Protein AF-0000000072489601 (afdb_homodimer)

Structure (mmCIF, N/CA/C/O backbone):
data_AF-0000000072489601-model_v1
#
loop_
_entity.id
_entity.type
_entity.pdbx_description
1 polymer N-acetyltransferase
#
loop_
_atom_site.group_PDB
_atom_site.id
_atom_site.type_symbol
_atom_site.label_atom_id
_atom_site.label_alt_id
_atom_site.label_comp_id
_atom_site.label_asym_id
_atom_site.label_entity_id
_atom_site.label_seq_id
_atom_site.pdbx_PDB_ins_code
_atom_site.Cartn_x
_atom_site.Cartn_y
_atom_site.Cartn_z
_atom_site.occupancy
_atom_site.B_iso_or_equiv
_atom_site.auth_seq_id
_atom_site.auth_comp_id
_atom_site.auth_asym_id
_atom_site.auth_atom_id
_atom_site.pdbx_PDB_model_num
ATOM 1 N N . MET A 1 1 ? 37.625 -10.062 0.797 1 23.31 1 MET A N 1
ATOM 2 C CA . MET A 1 1 ? 37.156 -11.172 -0.042 1 23.31 1 MET A CA 1
ATOM 3 C C . MET A 1 1 ? 35.812 -11.68 0.411 1 23.31 1 MET A C 1
ATOM 5 O O . MET A 1 1 ? 35.688 -12.32 1.459 1 23.31 1 MET A O 1
ATOM 9 N N . ALA A 1 2 ? 34.812 -10.922 0.119 1 33.03 2 ALA A N 1
ATOM 10 C CA . ALA A 1 2 ? 33.469 -11.195 0.635 1 33.03 2 ALA A CA 1
ATOM 11 C C . ALA A 1 2 ? 33 -12.578 0.194 1 33.03 2 ALA A C 1
ATOM 13 O O . ALA A 1 2 ? 33.125 -12.938 -0.976 1 33.03 2 ALA A O 1
ATOM 14 N N . ASP A 1 3 ? 32.906 -13.523 0.985 1 30.95 3 ASP A N 1
ATOM 15 C CA . ASP A 1 3 ? 32.656 -14.945 0.772 1 30.95 3 ASP A CA 1
ATOM 16 C C . ASP A 1 3 ? 31.328 -15.164 0.045 1 30.95 3 ASP A C 1
ATOM 18 O O . ASP A 1 3 ? 30.266 -14.766 0.538 1 30.95 3 ASP A O 1
ATOM 22 N N . LYS A 1 4 ? 31.344 -15.234 -1.373 1 35.91 4 LYS A N 1
ATOM 23 C CA . LYS A 1 4 ? 30.312 -15.703 -2.299 1 35.91 4 LYS A CA 1
ATOM 24 C C . LYS A 1 4 ? 29.734 -17.031 -1.842 1 35.91 4 LYS A C 1
ATOM 26 O O . LYS A 1 4 ? 30.469 -18.016 -1.649 1 35.91 4 LYS A O 1
ATOM 31 N N . ASN A 1 5 ? 28.625 -17.016 -1.061 1 33.84 5 ASN A N 1
ATOM 32 C CA . ASN A 1 5 ? 28.062 -18.312 -0.735 1 33.84 5 ASN A CA 1
ATOM 33 C C . ASN A 1 5 ? 27.891 -19.188 -1.979 1 33.84 5 ASN A C 1
ATOM 35 O O . ASN A 1 5 ? 27.141 -18.828 -2.895 1 33.84 5 ASN A O 1
ATOM 39 N N . PRO A 1 6 ? 28.688 -20.078 -2.4 1 35.38 6 PRO A N 1
ATOM 40 C CA . PRO A 1 6 ? 28.766 -20.938 -3.58 1 35.38 6 PRO A CA 1
ATOM 41 C C . PRO A 1 6 ? 27.422 -21.594 -3.916 1 35.38 6 PRO A C 1
ATOM 43 O O . PRO A 1 6 ? 27.25 -22.109 -5.023 1 35.38 6 PRO A O 1
ATOM 46 N N . ASP A 1 7 ? 26.625 -21.922 -2.977 1 31.66 7 ASP A N 1
ATOM 47 C CA . ASP A 1 7 ? 25.391 -22.672 -3.207 1 31.66 7 ASP A CA 1
ATOM 48 C C . ASP A 1 7 ? 24.297 -21.766 -3.756 1 31.66 7 ASP A C 1
ATOM 50 O O . ASP A 1 7 ? 23.125 -22.141 -3.77 1 31.66 7 ASP A O 1
ATOM 54 N N . ALA A 1 8 ? 24.578 -20.562 -4.09 1 38.06 8 ALA A N 1
ATOM 55 C CA . ALA A 1 8 ? 23.609 -19.703 -4.75 1 38.06 8 ALA A CA 1
ATOM 56 C C . ALA A 1 8 ? 23.281 -20.203 -6.156 1 38.06 8 ALA A C 1
ATOM 58 O O . ALA A 1 8 ? 24.188 -20.391 -6.973 1 38.06 8 ALA A O 1
ATOM 59 N N . PRO A 1 9 ? 22.078 -20.859 -6.367 1 32.16 9 PRO A N 1
ATOM 60 C CA . PRO A 1 9 ? 21.875 -21.375 -7.723 1 32.16 9 PRO A CA 1
ATOM 61 C C . PRO A 1 9 ? 22.172 -20.328 -8.797 1 32.16 9 PRO A C 1
ATOM 63 O O . PRO A 1 9 ? 22.047 -19.125 -8.555 1 32.16 9 PRO A O 1
ATOM 66 N N . ALA A 1 10 ? 22.781 -20.719 -9.758 1 31.69 10 ALA A N 1
ATOM 67 C CA . ALA A 1 10 ? 23.109 -19.953 -10.969 1 31.69 10 ALA A CA 1
ATOM 68 C C . ALA A 1 10 ? 21.844 -19.359 -11.586 1 31.69 10 ALA A C 1
ATOM 70 O O . ALA A 1 10 ? 20.875 -20.078 -11.859 1 31.69 10 ALA A O 1
ATOM 71 N N . ILE A 1 11 ? 21.438 -18.156 -11.273 1 37.28 11 ILE A N 1
ATOM 72 C CA . ILE A 1 11 ? 20.359 -17.391 -11.883 1 37.28 11 ILE A CA 1
ATOM 73 C C . ILE A 1 11 ? 20.578 -17.297 -13.391 1 37.28 11 ILE A C 1
ATOM 75 O O . ILE A 1 11 ? 21.516 -16.641 -13.852 1 37.28 11 ILE A O 1
ATOM 79 N N . ILE A 1 12 ? 20.547 -18.328 -14.18 1 33.91 12 ILE A N 1
ATOM 80 C CA . ILE A 1 12 ? 20.594 -18.141 -15.625 1 33.91 12 ILE A CA 1
ATOM 81 C C . ILE A 1 12 ? 19.547 -17.109 -16.047 1 33.91 12 ILE A C 1
ATOM 83 O O . ILE A 1 12 ? 18.422 -17.125 -15.547 1 33.91 12 ILE A O 1
ATOM 87 N N . GLU A 1 13 ? 19.844 -16.016 -16.703 1 35.06 13 GLU A N 1
ATOM 88 C CA . GLU A 1 13 ? 19.219 -14.805 -17.219 1 35.06 13 GLU A CA 1
ATOM 89 C C . GLU A 1 13 ? 18 -15.133 -18.078 1 35.06 13 GLU A C 1
ATOM 91 O O . GLU A 1 13 ? 17.547 -14.305 -18.875 1 35.06 13 GLU A O 1
ATOM 96 N N . GLU A 1 14 ? 17.547 -16.281 -18.375 1 40.75 14 GLU A N 1
ATOM 97 C CA . GLU A 1 14 ? 16.375 -16.391 -19.234 1 40.75 14 GLU A CA 1
ATOM 98 C C . GLU A 1 14 ? 15.18 -15.648 -18.625 1 40.75 14 GLU A C 1
ATOM 100 O O . GLU A 1 14 ? 14.719 -16 -17.531 1 40.75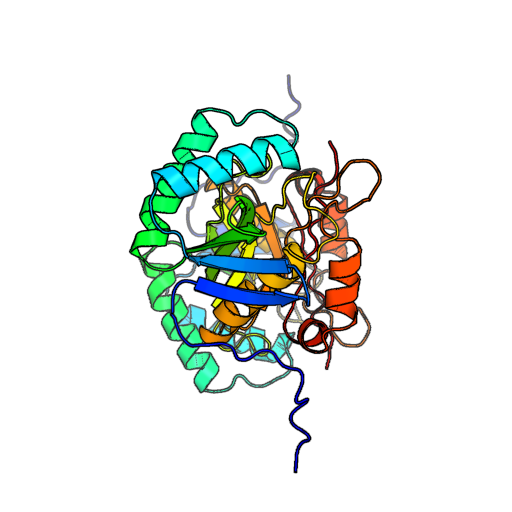 14 GLU A O 1
ATOM 105 N N . ASP A 1 15 ? 14.883 -14.438 -18.922 1 47.38 15 ASP A N 1
ATOM 106 C CA . ASP A 1 15 ? 14.234 -13.258 -18.359 1 47.38 15 ASP A CA 1
ATOM 107 C C . ASP A 1 15 ? 12.914 -13.625 -17.688 1 47.38 15 ASP A C 1
ATOM 109 O O . ASP A 1 15 ? 12.523 -13 -16.703 1 47.38 15 ASP A O 1
ATOM 113 N N . ARG A 1 16 ? 12.164 -14.688 -18.281 1 59.81 16 ARG A N 1
ATOM 114 C CA . ARG A 1 16 ? 10.797 -15.055 -17.953 1 59.81 16 ARG A CA 1
ATOM 115 C C . ARG A 1 16 ? 10.758 -16.297 -17.062 1 59.81 16 ARG A C 1
ATOM 117 O O . ARG A 1 16 ? 9.742 -16.594 -16.438 1 59.81 16 ARG A O 1
ATOM 124 N N . ILE A 1 17 ? 11.742 -17.109 -17.156 1 53.22 17 ILE A N 1
ATOM 125 C CA . ILE A 1 17 ? 11.672 -18.359 -16.422 1 53.22 17 ILE A CA 1
ATOM 126 C C . ILE A 1 17 ? 12.875 -18.484 -15.484 1 53.22 17 ILE A C 1
ATOM 128 O O . ILE A 1 17 ? 14.023 -18.344 -15.914 1 53.22 17 ILE A O 1
ATOM 132 N N . VAL A 1 18 ? 12.672 -18.516 -14.219 1 64.75 18 VAL A N 1
ATOM 133 C CA . VAL A 1 18 ? 13.695 -18.797 -13.219 1 64.75 18 VAL A CA 1
ATOM 134 C C . VAL A 1 18 ? 13.555 -20.25 -12.727 1 64.75 18 VAL A C 1
ATOM 136 O O . VAL A 1 18 ? 12.453 -20.703 -12.453 1 64.75 18 VAL A O 1
ATOM 139 N N . ARG A 1 19 ? 14.68 -21.078 -12.797 1 63.5 19 ARG A N 1
ATOM 140 C CA . ARG A 1 19 ? 14.672 -22.484 -12.414 1 63.5 19 ARG A CA 1
ATOM 141 C C . ARG A 1 19 ? 15.414 -22.703 -11.102 1 63.5 19 ARG A C 1
ATOM 143 O O . ARG A 1 19 ? 16.438 -22.062 -10.852 1 63.5 19 ARG A O 1
ATOM 150 N N . TYR A 1 20 ? 14.727 -23.375 -10.172 1 60.44 20 TYR A N 1
ATOM 151 C CA . TYR A 1 20 ? 15.336 -23.797 -8.906 1 60.44 20 TYR A CA 1
ATOM 152 C C . TYR A 1 20 ? 15.445 -25.312 -8.82 1 60.44 20 TYR A C 1
ATOM 154 O O . TYR A 1 20 ? 14.477 -26.016 -9.094 1 60.44 20 TYR A O 1
ATOM 162 N N . SER A 1 21 ? 16.734 -25.781 -8.93 1 59.47 21 SER A N 1
ATOM 163 C CA . SER A 1 21 ? 16.938 -27.234 -8.945 1 59.47 21 SER A CA 1
ATOM 164 C C . SER A 1 21 ? 17.172 -27.766 -7.539 1 59.47 21 SER A C 1
ATOM 166 O O . SER A 1 21 ? 17.828 -27.141 -6.719 1 59.47 21 SER A O 1
ATOM 168 N N . GLN A 1 22 ? 16.234 -28.547 -7.062 1 55.62 22 GLN A N 1
ATOM 169 C CA . GLN A 1 22 ? 16.531 -29.484 -5.98 1 55.62 22 GLN A CA 1
ATOM 170 C C . GLN A 1 22 ? 16.953 -30.844 -6.527 1 55.62 22 GLN A C 1
ATOM 172 O O . GLN A 1 22 ? 16.656 -31.172 -7.684 1 55.62 22 GLN A O 1
ATOM 177 N N . PRO A 1 23 ? 17.859 -31.531 -5.793 1 59.03 23 PRO A N 1
ATOM 178 C CA . PRO A 1 23 ? 18.406 -32.781 -6.363 1 59.03 23 PRO A CA 1
ATOM 179 C C . PRO A 1 23 ? 17.438 -33.438 -7.332 1 59.03 23 PRO A C 1
ATOM 181 O O . PRO A 1 23 ? 17.859 -33.875 -8.414 1 59.03 23 PRO A O 1
ATOM 184 N N . ASP A 1 24 ? 16.234 -33.75 -6.984 1 58.16 24 ASP A N 1
ATOM 185 C CA . ASP A 1 24 ? 15.328 -34.531 -7.812 1 58.16 24 ASP A CA 1
ATOM 186 C C . ASP A 1 24 ? 14.125 -33.719 -8.258 1 58.16 24 ASP A C 1
ATOM 188 O O . ASP A 1 24 ? 13.133 -34.281 -8.75 1 58.16 24 ASP A O 1
ATOM 192 N N . LYS A 1 25 ? 14.109 -32.5 -8.07 1 67.38 25 LYS A N 1
ATOM 193 C CA . LYS A 1 25 ? 12.883 -31.766 -8.383 1 67.38 25 LYS A CA 1
ATOM 194 C C . LYS A 1 25 ? 13.188 -30.344 -8.852 1 67.38 25 LYS A C 1
ATOM 196 O O . LYS A 1 25 ? 14.125 -29.703 -8.359 1 67.38 25 LYS A O 1
ATOM 201 N N . MET A 1 26 ? 12.484 -30.094 -10.133 1 85.75 26 MET A N 1
ATOM 202 C CA . MET A 1 26 ? 12.789 -28.797 -10.758 1 85.75 26 MET A CA 1
ATOM 203 C C . MET A 1 26 ? 11.625 -27.828 -10.578 1 85.75 26 MET A C 1
ATOM 205 O O . MET A 1 26 ? 10.484 -28.156 -10.898 1 85.75 26 MET A O 1
ATOM 209 N N . ILE A 1 27 ? 11.828 -26.859 -9.852 1 89.69 27 ILE A N 1
ATOM 210 C CA . ILE A 1 27 ? 10.875 -25.75 -9.773 1 89.69 27 ILE A CA 1
ATOM 211 C C . ILE A 1 27 ? 11.242 -24.688 -10.805 1 89.69 27 ILE A C 1
ATOM 213 O O . ILE A 1 27 ? 12.391 -24.234 -10.867 1 89.69 27 ILE A O 1
ATOM 217 N N . GLU A 1 28 ? 10.273 -24.375 -11.727 1 93.75 28 GLU A N 1
ATOM 218 C CA . GLU A 1 28 ? 10.438 -23.297 -12.703 1 93.75 28 GLU A CA 1
ATOM 219 C C . GLU A 1 28 ? 9.43 -22.188 -12.477 1 93.75 28 GLU A C 1
ATOM 221 O O . GLU A 1 28 ? 8.258 -22.438 -12.211 1 93.75 28 GLU A O 1
ATOM 226 N N . LEU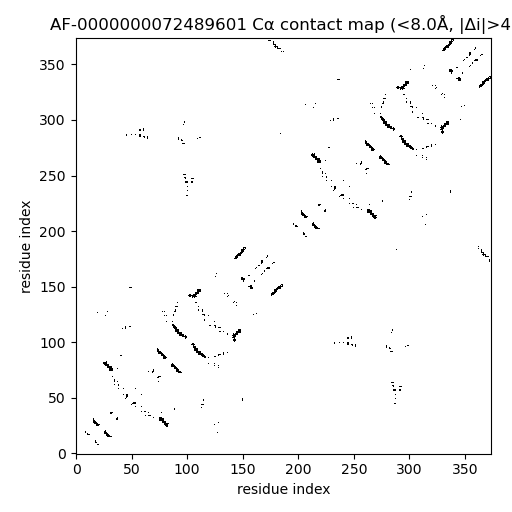 A 1 29 ? 9.906 -20.922 -12.469 1 95.31 29 LEU A N 1
ATOM 227 C CA . LEU A 1 29 ? 9.031 -19.766 -12.391 1 95.31 29 LEU A CA 1
ATOM 228 C C . LEU A 1 29 ? 8.938 -19.062 -13.742 1 95.31 29 LEU A C 1
ATOM 230 O O . LEU A 1 29 ? 9.961 -18.703 -14.328 1 95.31 29 LEU A O 1
ATOM 234 N N . LYS A 1 30 ? 7.738 -18.875 -14.234 1 96.25 30 LYS A N 1
ATOM 235 C CA . LYS A 1 30 ? 7.5 -18.203 -15.508 1 96.25 30 LYS A CA 1
ATOM 236 C C . LYS A 1 30 ? 6.707 -16.922 -15.328 1 96.25 30 LYS A C 1
ATOM 238 O O . LYS A 1 30 ? 5.648 -16.922 -14.695 1 96.25 30 LYS A O 1
ATOM 243 N N . ARG A 1 31 ? 7.242 -15.836 -15.898 1 96.25 31 ARG A N 1
ATOM 244 C CA . ARG A 1 31 ? 6.488 -14.586 -15.898 1 96.25 31 ARG A CA 1
ATOM 245 C C . ARG A 1 31 ? 5.277 -14.672 -16.812 1 96.25 31 ARG A C 1
ATOM 247 O O . ARG A 1 31 ? 5.371 -15.18 -17.938 1 96.25 31 ARG A O 1
ATOM 254 N N . ILE A 1 32 ? 4.137 -14.227 -16.375 1 96.5 32 ILE A N 1
ATOM 255 C CA . ILE A 1 32 ? 2.92 -14.289 -17.172 1 96.5 32 ILE A CA 1
ATOM 256 C C . ILE A 1 32 ? 2.344 -12.883 -17.344 1 96.5 32 ILE A C 1
ATOM 258 O O . ILE A 1 32 ? 2.33 -12.086 -16.406 1 96.5 32 ILE A O 1
ATOM 262 N N . THR A 1 33 ? 1.877 -12.602 -18.578 1 96.75 33 THR A N 1
ATOM 263 C CA . THR A 1 33 ? 1.254 -11.312 -18.875 1 96.75 33 THR A CA 1
ATOM 264 C C . THR A 1 33 ? -0.082 -11.508 -19.578 1 96.75 33 THR A C 1
ATOM 266 O O . THR A 1 33 ? -0.867 -10.562 -19.703 1 96.75 33 THR A O 1
ATOM 269 N N . ALA A 1 34 ? -0.297 -12.719 -20.062 1 97.5 34 ALA A N 1
ATOM 270 C CA . ALA A 1 34 ? -1.528 -12.977 -20.812 1 97.5 34 ALA A CA 1
ATOM 271 C C . ALA A 1 34 ? -2.748 -12.875 -19.906 1 97.5 34 ALA A C 1
ATOM 273 O O . ALA A 1 34 ? -2.842 -13.586 -18.891 1 97.5 34 ALA A O 1
ATOM 274 N N . LEU A 1 35 ? -3.701 -12.055 -20.344 1 98.12 35 LEU A N 1
ATOM 275 C CA . LEU A 1 35 ? -4.859 -11.734 -19.516 1 98.12 35 LEU A CA 1
ATOM 276 C C . LEU A 1 35 ? -5.637 -13 -19.172 1 98.12 35 LEU A C 1
ATOM 278 O O . LEU A 1 35 ? -6 -13.203 -18 1 98.12 35 LEU A O 1
ATOM 282 N N . PRO A 1 36 ? -5.871 -13.953 -20.062 1 98.12 36 PRO A N 1
ATOM 283 C CA . PRO A 1 36 ? -6.621 -15.156 -19.688 1 98.12 36 PRO A CA 1
ATOM 284 C C . PRO A 1 36 ? -5.914 -15.984 -18.625 1 98.12 36 PRO A C 1
ATOM 286 O O . PRO A 1 36 ? -6.562 -16.516 -17.719 1 98.12 36 PRO A O 1
ATOM 289 N N . THR A 1 37 ? -4.602 -16.125 -18.734 1 97.88 37 THR A N 1
ATOM 290 C CA . THR A 1 37 ? -3.836 -16.875 -17.75 1 97.88 37 THR A CA 1
ATOM 291 C C . THR A 1 37 ? -3.879 -16.188 -16.375 1 97.88 37 THR A C 1
ATOM 293 O O . THR A 1 37 ? -4.082 -16.844 -15.359 1 97.88 37 THR A O 1
ATOM 296 N N . LEU A 1 38 ? -3.684 -14.891 -16.391 1 98.5 38 LEU A N 1
ATOM 297 C CA . LEU A 1 38 ? -3.752 -14.117 -15.156 1 98.5 38 LEU A CA 1
ATOM 298 C C . LEU A 1 38 ? -5.105 -14.297 -14.477 1 98.5 38 LEU A C 1
ATOM 300 O O . LEU 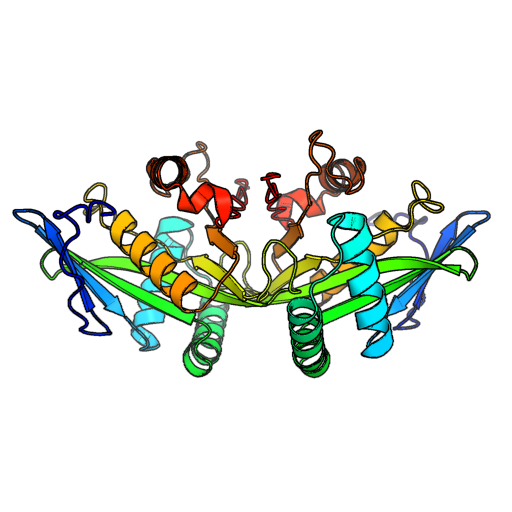A 1 38 ? -5.176 -14.562 -13.273 1 98.5 38 LEU A O 1
ATOM 304 N N . MET A 1 39 ? -6.152 -14.227 -15.25 1 98.5 39 MET A N 1
ATOM 305 C CA . MET A 1 39 ? -7.504 -14.328 -14.711 1 98.5 39 MET A CA 1
ATOM 306 C C . MET A 1 39 ? -7.77 -15.727 -14.164 1 98.5 39 MET A C 1
ATOM 308 O O . MET A 1 39 ? -8.445 -15.883 -13.148 1 98.5 39 MET A O 1
ATOM 312 N N . HIS A 1 40 ? -7.258 -16.672 -14.852 1 97.94 40 HIS A N 1
ATOM 313 C CA . HIS A 1 40 ? -7.426 -18.062 -14.414 1 97.94 40 HIS A CA 1
ATOM 314 C C . HIS A 1 40 ? -6.828 -18.266 -13.023 1 97.94 40 HIS A C 1
ATOM 316 O O . HIS A 1 40 ? -7.504 -18.781 -12.125 1 97.94 40 HIS A O 1
ATOM 322 N N . TRP A 1 41 ? -5.652 -17.875 -12.812 1 97.5 41 TRP A N 1
ATOM 323 C CA . TRP A 1 41 ? -4.98 -18.062 -11.531 1 97.5 41 TRP A CA 1
ATOM 324 C C . TRP A 1 41 ? -5.617 -17.188 -10.453 1 97.5 41 TRP A C 1
ATOM 326 O O . TRP A 1 41 ? -5.746 -17.609 -9.305 1 97.5 41 TRP A O 1
ATOM 336 N N . ARG A 1 42 ? -5.988 -15.953 -10.82 1 97.38 42 ARG A N 1
ATOM 337 C CA . ARG A 1 42 ? -6.633 -15.086 -9.844 1 97.38 42 ARG A CA 1
ATOM 338 C C . ARG A 1 42 ? -7.91 -15.719 -9.305 1 97.38 42 ARG A C 1
ATOM 340 O O . ARG A 1 42 ? -8.148 -15.711 -8.094 1 97.38 42 ARG A O 1
ATOM 347 N N . ALA A 1 43 ? -8.695 -16.281 -10.172 1 97.5 43 ALA A N 1
ATOM 348 C CA . ALA A 1 43 ? -9.922 -16.953 -9.75 1 97.5 43 ALA A CA 1
ATOM 349 C C . ALA A 1 43 ? -9.617 -18.125 -8.836 1 97.5 43 ALA A C 1
ATOM 351 O O . ALA A 1 43 ? -10.289 -18.328 -7.824 1 97.5 43 ALA A O 1
ATOM 352 N N . GLU A 1 44 ? -8.656 -18.906 -9.203 1 95.62 44 GLU A N 1
ATOM 353 C CA . GLU A 1 44 ? -8.273 -20.047 -8.398 1 95.62 44 GLU A CA 1
ATOM 354 C C . GLU A 1 44 ? -7.805 -19.625 -7.012 1 95.62 44 GLU A C 1
ATOM 356 O O . GLU A 1 44 ? -8.164 -20.25 -6.008 1 95.62 44 GLU A O 1
ATOM 361 N N . VAL A 1 45 ? -7.012 -18.578 -6.965 1 92.19 45 VAL A N 1
ATOM 362 C CA . VAL A 1 45 ? -6.5 -18.078 -5.691 1 92.19 45 VAL A CA 1
ATOM 363 C C . VAL A 1 45 ? -7.66 -17.625 -4.809 1 92.19 45 VAL A C 1
ATOM 365 O O . VAL A 1 45 ? -7.738 -18 -3.637 1 92.19 45 VAL A O 1
ATOM 368 N N . ILE A 1 46 ? -8.547 -16.797 -5.367 1 89.44 46 ILE A N 1
ATOM 369 C CA . ILE A 1 46 ? -9.672 -16.297 -4.594 1 89.44 46 ILE A CA 1
ATOM 370 C C . ILE A 1 46 ? -10.492 -17.453 -4.051 1 89.44 46 ILE A C 1
ATOM 372 O O . ILE A 1 46 ? -10.836 -17.484 -2.867 1 89.44 46 ILE A O 1
ATOM 376 N N . ARG A 1 47 ? -10.742 -18.453 -4.84 1 92.69 47 ARG A N 1
ATOM 377 C CA . ARG A 1 47 ? -11.539 -19.609 -4.438 1 92.69 47 ARG A CA 1
ATOM 378 C C . ARG A 1 47 ? -10.867 -20.375 -3.303 1 92.69 47 ARG A C 1
ATOM 380 O O . ARG A 1 47 ? -11.523 -20.75 -2.328 1 92.69 47 ARG A O 1
ATOM 387 N N . ASN A 1 48 ? -9.586 -20.562 -3.389 1 84.81 48 ASN A N 1
ATOM 388 C CA . ASN A 1 48 ? -8.906 -21.484 -2.494 1 84.81 48 ASN A CA 1
ATOM 389 C C . ASN A 1 48 ? -8.359 -20.781 -1.258 1 84.81 48 ASN A C 1
ATOM 391 O O . ASN A 1 48 ? -8.266 -21.375 -0.184 1 84.81 48 ASN A O 1
ATOM 395 N N . VAL A 1 49 ? -8.047 -19.516 -1.371 1 79.75 49 VAL A N 1
ATOM 396 C CA . VAL A 1 49 ? -7.449 -18.797 -0.258 1 79.75 49 VAL A CA 1
ATOM 397 C C . VAL A 1 49 ? -8.547 -18.109 0.554 1 79.75 49 VAL A C 1
ATOM 399 O O . VAL A 1 49 ? -8.5 -18.094 1.786 1 79.75 49 VAL A O 1
ATOM 402 N N . SER A 1 50 ? -9.477 -17.547 -0.133 1 72.88 50 SER A N 1
ATOM 403 C CA . SER A 1 50 ? -10.555 -16.844 0.573 1 72.88 50 SER A CA 1
ATOM 404 C C . SER A 1 50 ? -11.703 -17.797 0.889 1 72.88 50 SER A C 1
ATOM 406 O O . SER A 1 50 ? -12.539 -17.5 1.746 1 72.88 50 SER A O 1
ATOM 408 N N . GLY A 1 51 ? -11.758 -18.891 0.199 1 78.81 51 GLY A N 1
ATOM 409 C CA . GLY A 1 51 ? -12.789 -19.891 0.453 1 78.81 51 GLY A CA 1
ATOM 410 C C . GLY A 1 51 ? -14.141 -19.5 -0.118 1 78.81 51 GLY A C 1
ATOM 411 O O . GLY A 1 51 ? -15.172 -20.047 0.294 1 78.81 51 GLY A O 1
ATOM 412 N N . VAL A 1 52 ? -14.227 -18.5 -0.923 1 84.06 52 VAL A N 1
ATOM 413 C CA . VAL A 1 52 ? -15.477 -18.047 -1.525 1 84.06 52 VAL A CA 1
ATOM 414 C C . VAL A 1 52 ? -15.328 -18 -3.045 1 84.06 52 VAL A C 1
ATOM 416 O O . VAL A 1 52 ? -14.234 -17.781 -3.562 1 84.06 52 VAL A O 1
ATOM 419 N N . GLU A 1 53 ? -16.438 -18.281 -3.676 1 93.44 53 GLU A N 1
ATOM 420 C CA . GLU A 1 53 ? -16.453 -18.109 -5.125 1 93.44 53 GLU A CA 1
ATOM 421 C C . GLU A 1 53 ? -16.375 -16.625 -5.5 1 93.44 53 GLU A C 1
ATOM 423 O O . GLU A 1 53 ? -17.094 -15.797 -4.934 1 93.44 53 GLU A O 1
ATOM 428 N N . PRO A 1 54 ? -15.484 -16.359 -6.457 1 93.06 54 PRO A N 1
ATOM 429 C CA . PRO A 1 54 ? -15.391 -14.945 -6.828 1 93.06 54 PRO A CA 1
ATOM 430 C C . PRO A 1 54 ? -16.688 -14.406 -7.438 1 93.06 54 PRO A C 1
ATOM 432 O O . PRO A 1 54 ? -17.25 -15.031 -8.344 1 93.06 54 PRO A O 1
ATOM 435 N N . HIS A 1 55 ? -17.109 -13.328 -6.938 1 93.31 55 HIS A N 1
ATOM 436 C CA . HIS A 1 55 ? -18.25 -12.641 -7.531 1 93.31 55 HIS A CA 1
ATOM 437 C C . HIS A 1 55 ? -17.906 -12.102 -8.914 1 93.31 55 HIS A C 1
ATOM 439 O O . HIS A 1 55 ? -16.797 -11.625 -9.148 1 93.31 55 HIS A O 1
ATOM 445 N N . PRO A 1 56 ? -18.859 -12.164 -9.844 1 95.31 56 PRO A N 1
ATOM 446 C CA . PRO A 1 56 ? -18.594 -11.688 -11.203 1 95.31 56 PRO A CA 1
ATOM 447 C C . PRO A 1 56 ? -18.078 -10.25 -11.234 1 95.31 56 PRO A C 1
ATOM 449 O O . PRO A 1 56 ? -17.172 -9.93 -12.023 1 95.31 56 PRO A O 1
ATOM 452 N N . ARG A 1 57 ? -18.625 -9.43 -10.406 1 94.56 57 ARG A N 1
ATOM 453 C CA . ARG A 1 57 ? -18.188 -8.039 -10.375 1 94.56 57 ARG A CA 1
ATOM 454 C C . ARG A 1 57 ? -16.719 -7.941 -9.969 1 94.56 57 ARG A C 1
ATOM 456 O O . ARG A 1 57 ? -15.984 -7.082 -10.469 1 94.56 57 ARG A O 1
ATOM 463 N N . MET A 1 58 ? -16.328 -8.75 -9.125 1 93.69 58 MET A N 1
ATOM 464 C CA . MET A 1 58 ? -14.938 -8.766 -8.68 1 93.69 58 MET A CA 1
ATOM 465 C C . MET A 1 58 ? -14.016 -9.242 -9.797 1 93.69 58 MET A C 1
ATOM 467 O O . MET A 1 58 ? -12.906 -8.727 -9.961 1 93.69 58 MET A O 1
ATOM 471 N N . LEU A 1 59 ? -14.453 -10.258 -10.539 1 96.62 59 LEU A N 1
ATOM 472 C CA . LEU A 1 59 ? -13.656 -10.734 -11.672 1 96.62 59 LEU A CA 1
ATOM 473 C C . LEU A 1 59 ? -13.516 -9.648 -12.727 1 96.62 59 LEU A C 1
ATOM 475 O O . LEU A 1 59 ? -12.445 -9.508 -13.336 1 96.62 59 LEU A O 1
ATOM 479 N N . VAL A 1 60 ? -14.57 -8.883 -12.938 1 97.56 60 VAL A N 1
ATOM 480 C CA . VAL A 1 60 ? -14.5 -7.766 -13.875 1 97.56 60 VAL A CA 1
ATOM 481 C C . VAL A 1 60 ? -13.492 -6.734 -13.383 1 97.56 60 VAL A C 1
ATOM 483 O O . VAL A 1 60 ? -12.672 -6.238 -14.156 1 97.56 60 VAL A O 1
ATOM 486 N N . ALA A 1 61 ? -13.539 -6.457 -12.117 1 97.06 61 ALA A N 1
ATOM 487 C CA . ALA A 1 61 ? -12.609 -5.5 -11.523 1 97.06 61 ALA A CA 1
ATOM 488 C C . ALA A 1 61 ? -11.164 -5.98 -11.664 1 97.06 61 ALA A C 1
ATOM 490 O O . ALA A 1 61 ? -10.266 -5.184 -11.938 1 97.06 61 ALA A O 1
ATOM 491 N N . ASN A 1 62 ? -10.984 -7.277 -11.438 1 98.25 62 ASN A N 1
ATOM 492 C CA . ASN A 1 62 ? -9.641 -7.828 -11.609 1 98.25 62 ASN A CA 1
ATOM 493 C C . ASN A 1 62 ? -9.172 -7.715 -13.062 1 98.25 62 ASN A C 1
ATOM 495 O O . ASN A 1 62 ? -8.008 -7.414 -13.32 1 98.25 62 ASN A O 1
ATOM 499 N N . ARG A 1 63 ? -10.039 -7.957 -13.961 1 98.44 63 ARG A N 1
ATOM 500 C CA . ARG A 1 63 ? -9.695 -7.824 -15.375 1 98.44 63 ARG A CA 1
ATOM 501 C C . ARG A 1 63 ? -9.258 -6.402 -15.703 1 98.44 63 ARG A C 1
ATOM 503 O O . ARG A 1 63 ? -8.25 -6.195 -16.391 1 98.44 63 ARG A O 1
ATOM 510 N N . GLN A 1 64 ? -9.984 -5.449 -15.258 1 98.12 64 GLN A N 1
ATOM 511 C CA . GLN A 1 64 ? -9.656 -4.047 -15.484 1 98.12 64 GLN A CA 1
ATOM 512 C C . GLN A 1 64 ? -8.312 -3.688 -14.852 1 98.12 64 GLN A C 1
ATOM 514 O O . GLN A 1 64 ? -7.512 -2.967 -15.453 1 98.12 64 GLN A O 1
ATOM 519 N N . TYR A 1 65 ? -8.141 -4.219 -13.727 1 98.19 65 TYR A N 1
ATOM 520 C CA . TYR A 1 65 ? -6.863 -3.998 -13.047 1 98.19 65 TYR A CA 1
ATOM 521 C C . TYR A 1 65 ? -5.703 -4.512 -13.891 1 98.19 65 TYR A C 1
ATOM 523 O O . TYR A 1 65 ? -4.723 -3.795 -14.109 1 98.19 65 TYR A O 1
ATOM 531 N N . TYR A 1 66 ? -5.816 -5.742 -14.305 1 98.5 66 TYR A N 1
ATOM 532 C CA . TYR A 1 66 ? -4.738 -6.344 -15.078 1 98.5 66 TYR A CA 1
ATOM 533 C C . TYR A 1 66 ? -4.484 -5.559 -16.359 1 98.5 66 TYR A C 1
ATOM 535 O O . TYR A 1 66 ? -3.334 -5.297 -16.719 1 98.5 66 TYR A O 1
ATOM 543 N N . ARG A 1 67 ? -5.488 -5.172 -17.031 1 98 67 ARG A N 1
ATOM 544 C CA . ARG A 1 67 ? -5.336 -4.438 -18.281 1 98 67 ARG A CA 1
ATOM 545 C C . ARG A 1 67 ? -4.539 -3.154 -18.078 1 98 67 ARG A C 1
ATOM 547 O O . ARG A 1 67 ? -3.645 -2.834 -18.859 1 98 67 ARG A O 1
ATOM 554 N N . LYS A 1 68 ? -4.816 -2.506 -17.047 1 97.31 68 LYS A N 1
ATOM 555 C CA . LYS A 1 68 ? -4.156 -1.238 -16.75 1 97.31 68 LYS A CA 1
ATOM 556 C C . LYS A 1 68 ? -2.721 -1.462 -16.281 1 97.31 68 LYS A C 1
ATOM 558 O O . LYS A 1 68 ? -1.785 -0.883 -16.844 1 97.31 68 LYS A O 1
ATOM 563 N N . HIS A 1 69 ? -2.529 -2.393 -15.406 1 98 69 HIS A N 1
ATOM 564 C CA . HIS A 1 69 ? -1.283 -2.43 -14.648 1 98 69 HIS A CA 1
ATOM 565 C C . HIS A 1 69 ? -0.253 -3.326 -15.328 1 98 69 HIS A C 1
ATOM 567 O O . HIS A 1 69 ? 0.942 -3.234 -15.039 1 98 69 HIS A O 1
ATOM 573 N N . ILE A 1 70 ? -0.733 -4.234 -16.219 1 97.31 70 ILE A N 1
ATOM 574 C CA . ILE A 1 70 ? 0.226 -4.922 -17.062 1 97.31 70 ILE A CA 1
ATOM 575 C C . ILE A 1 70 ? 0.78 -3.949 -18.109 1 97.31 70 ILE A C 1
ATOM 577 O O . ILE A 1 70 ? 1.989 -3.914 -18.344 1 97.31 70 ILE A O 1
ATOM 581 N N . ALA A 1 71 ? -0.061 -3.107 -18.641 1 95.88 71 ALA A N 1
ATOM 582 C CA . ALA A 1 71 ? 0.318 -2.152 -19.688 1 95.88 71 ALA A CA 1
ATOM 583 C C . ALA A 1 71 ? 1.31 -1.123 -19.141 1 95.88 71 ALA A C 1
ATOM 585 O O . ALA A 1 71 ? 2.242 -0.725 -19.844 1 95.88 71 ALA A O 1
ATOM 586 N N . ASP A 1 72 ? 1.172 -0.667 -17.922 1 95.44 72 ASP A N 1
ATOM 587 C CA . ASP A 1 72 ? 2.049 0.385 -17.422 1 95.44 72 ASP A CA 1
ATOM 588 C C . ASP A 1 72 ? 3.158 -0.196 -16.547 1 95.44 72 ASP A C 1
ATOM 590 O O . ASP A 1 72 ? 3.859 0.542 -15.859 1 95.44 72 ASP A O 1
ATOM 594 N N . ASP A 1 73 ? 3.266 -1.541 -16.516 1 96.62 73 ASP A N 1
ATOM 595 C CA . ASP A 1 73 ? 4.352 -2.285 -15.891 1 96.62 73 ASP A CA 1
ATOM 596 C C . ASP A 1 73 ? 4.34 -2.104 -14.375 1 96.62 73 ASP A C 1
ATOM 598 O O . ASP A 1 73 ? 5.395 -2.078 -13.742 1 96.62 73 ASP A O 1
ATOM 602 N N . THR A 1 74 ? 3.152 -1.902 -13.789 1 97.81 74 THR A N 1
ATOM 603 C CA . THR A 1 74 ? 3.057 -1.766 -12.344 1 97.81 74 THR A CA 1
ATOM 604 C C . THR A 1 74 ? 2.496 -3.037 -11.711 1 97.81 74 THR A C 1
ATOM 606 O O . THR A 1 74 ? 2.076 -3.031 -10.555 1 97.81 74 THR A O 1
ATOM 609 N N . HIS A 1 75 ? 2.439 -4.117 -12.547 1 98.12 75 HIS A N 1
ATOM 610 C CA . HIS A 1 75 ? 2.076 -5.445 -12.07 1 98.12 75 HIS A CA 1
ATOM 611 C C . HIS A 1 75 ? 2.992 -6.512 -12.656 1 98.12 75 HIS A C 1
ATOM 613 O O . HIS A 1 75 ? 3.307 -6.477 -13.852 1 98.12 75 HIS A O 1
ATOM 619 N N . LEU A 1 76 ? 3.381 -7.402 -11.797 1 97.56 76 LEU A N 1
ATOM 620 C CA . LEU A 1 76 ? 4.215 -8.531 -12.195 1 97.56 76 LEU A CA 1
ATOM 621 C C . LEU A 1 76 ? 3.691 -9.828 -11.586 1 97.56 76 LEU A C 1
ATOM 623 O O . LEU A 1 76 ? 3.324 -9.867 -10.406 1 97.56 76 LEU A O 1
ATOM 627 N N . ALA A 1 77 ? 3.652 -10.859 -12.414 1 97.88 77 ALA A N 1
ATOM 628 C CA . ALA A 1 77 ? 3.131 -12.141 -11.945 1 97.88 77 ALA A CA 1
ATOM 629 C C . ALA A 1 77 ? 3.969 -13.297 -12.469 1 97.88 77 ALA A C 1
ATOM 631 O O . ALA A 1 77 ? 4.449 -13.258 -13.602 1 97.88 77 ALA A O 1
ATOM 632 N N . PHE A 1 78 ? 4.105 -14.312 -11.633 1 96.88 78 PHE A N 1
ATOM 633 C CA . PHE A 1 78 ? 4.773 -15.555 -12 1 96.88 78 PHE A CA 1
ATOM 634 C C . PHE A 1 78 ? 3.871 -16.75 -11.727 1 96.88 78 PHE A C 1
ATOM 636 O O . PHE A 1 78 ? 3.098 -16.75 -10.766 1 96.88 78 PHE A O 1
ATOM 643 N N . VAL A 1 79 ? 4.031 -17.719 -12.539 1 97.25 79 VAL A N 1
ATOM 644 C CA . VAL A 1 79 ? 3.494 -19.062 -12.297 1 97.25 79 VAL A CA 1
ATOM 645 C C . VAL A 1 79 ? 4.637 -20.031 -12.047 1 97.25 79 VAL A C 1
ATOM 647 O O . VAL A 1 79 ? 5.664 -19.984 -12.734 1 97.25 79 VAL A O 1
ATOM 650 N N . ALA A 1 80 ? 4.422 -20.844 -11.078 1 94.38 80 ALA A N 1
ATOM 651 C CA . ALA A 1 80 ? 5.414 -21.875 -10.75 1 94.38 80 ALA A CA 1
ATOM 652 C C . ALA A 1 80 ? 5.027 -23.219 -11.352 1 94.38 80 ALA A C 1
ATOM 654 O O . ALA A 1 80 ? 3.857 -23.609 -11.328 1 94.38 80 ALA A O 1
ATOM 655 N N . GLU A 1 81 ? 6.023 -23.875 -11.859 1 95.06 81 GLU A N 1
ATOM 656 C CA . GLU A 1 81 ? 5.898 -25.266 -12.297 1 95.06 81 GLU A CA 1
ATOM 657 C C . GLU A 1 81 ? 6.809 -26.188 -11.492 1 95.06 81 GLU A C 1
ATOM 659 O O . GLU A 1 81 ? 7.961 -25.844 -11.219 1 95.06 81 GLU A O 1
ATOM 664 N N . TYR A 1 82 ? 6.203 -27.234 -11.039 1 92.81 82 TYR A N 1
ATOM 665 C CA . TYR A 1 82 ? 6.938 -28.328 -10.414 1 92.81 82 TYR A CA 1
ATOM 666 C C . TYR A 1 82 ? 6.98 -29.547 -11.32 1 92.81 82 TYR A C 1
ATOM 668 O O . TYR A 1 82 ? 5.957 -30.188 -11.555 1 92.81 82 TYR A O 1
ATOM 676 N N . ASP A 1 83 ? 8.219 -29.844 -11.82 1 91.25 83 ASP A N 1
ATOM 677 C CA . ASP A 1 83 ? 8.398 -30.938 -12.766 1 91.25 83 ASP A CA 1
ATOM 678 C C . ASP A 1 83 ? 7.441 -30.812 -13.945 1 91.25 83 ASP A C 1
ATOM 680 O O . ASP A 1 83 ? 6.777 -31.781 -14.32 1 91.25 83 ASP A O 1
ATOM 684 N N . GLY A 1 84 ? 7.211 -29.625 -14.422 1 91.94 84 GLY A N 1
ATOM 685 C CA . GLY A 1 84 ? 6.461 -29.359 -15.633 1 91.94 84 GLY A CA 1
ATOM 686 C C . GLY A 1 84 ? 4.98 -29.125 -15.383 1 91.94 84 GLY A C 1
ATOM 687 O O . GLY A 1 84 ? 4.234 -28.797 -16.312 1 91.94 84 GLY A O 1
ATOM 688 N N . VAL A 1 85 ? 4.559 -29.297 -14.148 1 94.81 85 VAL A N 1
ATOM 689 C CA . VAL A 1 85 ? 3.148 -29.141 -13.812 1 94.81 85 VAL A CA 1
ATOM 690 C C . VAL A 1 85 ? 2.947 -27.812 -13.086 1 94.81 85 VAL A C 1
ATOM 692 O O . VAL A 1 85 ? 3.574 -27.547 -12.055 1 94.81 85 VAL A O 1
ATOM 695 N N . GLU A 1 86 ? 2.082 -26.922 -13.68 1 97.06 86 GLU A N 1
ATOM 696 C CA . GLU A 1 86 ? 1.755 -25.672 -12.984 1 97.06 86 GLU A CA 1
ATOM 697 C C . GLU A 1 86 ? 1.166 -25.953 -11.602 1 97.06 86 GLU A C 1
ATOM 699 O O . GLU A 1 86 ? 0.272 -26.797 -11.461 1 97.06 86 GLU A O 1
ATOM 704 N N . CYS A 1 87 ? 1.669 -25.234 -10.578 1 95.75 87 CYS A N 1
ATOM 705 C CA . CYS A 1 87 ? 1.249 -25.656 -9.242 1 95.75 87 CYS A CA 1
ATOM 706 C C . CYS A 1 87 ? 1.102 -24.453 -8.32 1 95.75 87 CYS A C 1
ATOM 708 O O . CYS A 1 87 ? 0.658 -24.594 -7.176 1 95.75 87 CYS A O 1
ATOM 710 N N . GLY A 1 88 ? 1.437 -23.219 -8.758 1 94.75 88 GLY A N 1
ATOM 711 C CA . GLY A 1 88 ? 1.351 -22.047 -7.895 1 94.75 88 GLY A CA 1
ATOM 712 C C . GLY A 1 88 ? 1.588 -20.734 -8.633 1 94.75 88 GLY A C 1
ATOM 713 O O . GLY A 1 88 ? 1.909 -20.75 -9.828 1 94.75 88 GLY A O 1
ATOM 714 N N . CYS A 1 89 ? 1.383 -19.656 -7.863 1 95.69 89 CYS A N 1
ATOM 715 C CA . CYS A 1 89 ? 1.561 -18.344 -8.469 1 95.69 89 CYS A CA 1
ATOM 716 C C . CYS A 1 89 ? 1.865 -17.297 -7.41 1 95.69 89 CYS A C 1
ATOM 718 O O . CYS A 1 89 ? 1.773 -17.562 -6.211 1 95.69 89 CYS A O 1
ATOM 720 N N . GLY A 1 90 ? 2.334 -16.188 -7.82 1 92.5 90 GLY A N 1
ATOM 721 C CA . GLY A 1 90 ? 2.566 -14.992 -7.027 1 92.5 90 GLY A CA 1
ATOM 722 C C . GLY A 1 90 ? 2.646 -13.727 -7.859 1 92.5 90 GLY A C 1
ATOM 723 O O . GLY A 1 90 ? 2.92 -13.781 -9.062 1 92.5 90 GLY A O 1
ATOM 724 N N . ALA A 1 91 ? 2.379 -12.648 -7.195 1 95.38 91 ALA A N 1
ATOM 725 C CA . ALA A 1 91 ? 2.379 -11.391 -7.934 1 95.38 91 ALA A CA 1
ATOM 726 C C . ALA A 1 91 ? 2.805 -10.227 -7.039 1 95.38 91 ALA A C 1
ATOM 728 O O . ALA A 1 91 ? 2.842 -10.367 -5.812 1 95.38 91 ALA A O 1
ATOM 729 N N . VAL A 1 92 ? 3.125 -9.109 -7.73 1 93.75 92 VAL A N 1
ATOM 730 C CA . VAL A 1 92 ? 3.455 -7.867 -7.043 1 93.75 92 VAL A CA 1
ATOM 731 C C . VAL A 1 92 ? 2.654 -6.715 -7.645 1 93.75 92 VAL A C 1
ATOM 733 O O . VAL A 1 92 ? 2.539 -6.602 -8.867 1 93.75 92 VAL A O 1
ATOM 736 N N . CYS A 1 93 ? 2.033 -5.98 -6.773 1 95.38 93 CYS A N 1
ATOM 737 C CA . CYS A 1 93 ? 1.497 -4.672 -7.137 1 95.38 93 CYS A CA 1
ATOM 738 C C . CYS A 1 93 ? 2.477 -3.561 -6.777 1 95.38 93 CYS A C 1
ATOM 740 O O . CYS A 1 93 ? 2.764 -3.338 -5.602 1 95.38 93 CYS A O 1
ATOM 742 N N . PHE A 1 94 ? 2.992 -2.885 -7.801 1 96.12 94 PHE A N 1
ATOM 743 C CA . PHE A 1 94 ? 3.904 -1.771 -7.562 1 96.12 94 PHE A CA 1
ATOM 744 C C . PHE A 1 94 ? 3.137 -0.466 -7.398 1 96.12 94 PHE A C 1
ATOM 746 O O . PHE A 1 94 ? 2.256 -0.152 -8.203 1 96.12 94 PHE A O 1
ATOM 753 N N . THR A 1 95 ? 3.457 0.21 -6.332 1 94.56 95 THR A N 1
ATOM 754 C CA . THR A 1 95 ? 2.793 1.473 -6.027 1 94.56 95 THR A CA 1
ATOM 755 C C . THR A 1 95 ? 3.805 2.52 -5.566 1 94.56 95 THR A C 1
ATOM 757 O O . THR A 1 95 ? 4.996 2.227 -5.445 1 94.56 95 THR A O 1
ATOM 760 N N . GLU A 1 96 ? 3.328 3.762 -5.461 1 95.25 96 GLU A N 1
ATOM 761 C CA . GLU A 1 96 ? 4.176 4.848 -4.984 1 95.25 96 GLU A CA 1
ATOM 762 C C . GLU A 1 96 ? 3.547 5.559 -3.789 1 95.25 96 GLU A C 1
ATOM 764 O O . GLU A 1 96 ? 2.324 5.707 -3.725 1 95.25 96 GLU A O 1
ATOM 769 N N . GLU A 1 97 ? 4.34 5.84 -2.834 1 91.5 97 GLU A N 1
ATOM 770 C CA . GLU A 1 97 ? 4.008 6.719 -1.716 1 91.5 97 GLU A CA 1
ATOM 771 C C . GLU A 1 97 ? 4.98 7.891 -1.628 1 91.5 97 GLU A C 1
ATOM 773 O O . GLU A 1 97 ? 5.91 7.996 -2.43 1 91.5 97 GLU A O 1
ATOM 778 N N . LEU A 1 98 ? 4.676 8.781 -0.69 1 94.81 98 LEU A N 1
ATOM 779 C CA . LEU A 1 98 ? 5.609 9.883 -0.483 1 94.81 98 LEU A CA 1
ATOM 780 C C . LEU A 1 98 ? 6.992 9.359 -0.109 1 94.81 98 LEU A C 1
ATOM 782 O O . LEU A 1 98 ? 7.129 8.57 0.824 1 94.81 98 LEU A O 1
ATOM 786 N N . PRO A 1 99 ? 8.008 9.828 -0.903 1 93.81 99 PRO A N 1
ATOM 787 C CA . PRO A 1 99 ? 9.367 9.477 -0.492 1 93.81 99 PRO A CA 1
ATOM 788 C C . PRO A 1 99 ? 9.688 9.914 0.935 1 93.81 99 PRO A C 1
ATOM 790 O O . PRO A 1 99 ? 9.273 11 1.359 1 93.81 99 PRO A O 1
ATOM 793 N N . SER A 1 100 ? 10.383 9.086 1.66 1 86.06 100 SER A N 1
ATOM 794 C CA . SER A 1 100 ? 10.734 9.281 3.062 1 86.06 100 SER A CA 1
ATOM 795 C C . SER A 1 100 ? 12.133 8.758 3.363 1 86.06 100 SER A C 1
ATOM 797 O O . SER A 1 100 ? 12.742 8.094 2.523 1 86.06 100 SER A O 1
ATOM 799 N N . PRO A 1 101 ? 12.625 9.102 4.531 1 81.12 101 PRO A N 1
ATOM 800 C CA . PRO A 1 101 ? 13.969 8.625 4.863 1 81.12 101 PRO A CA 1
ATOM 801 C C . PRO A 1 101 ? 14.086 7.102 4.82 1 81.12 101 PRO A C 1
ATOM 803 O O . PRO A 1 101 ? 15.117 6.57 4.398 1 81.12 101 PRO A O 1
ATOM 806 N N . ASN A 1 102 ? 13.078 6.391 5.164 1 72.94 102 ASN A N 1
ATOM 807 C CA . ASN A 1 102 ? 13.117 4.934 5.152 1 72.94 102 ASN A CA 1
ATOM 808 C C . ASN A 1 102 ? 12.695 4.375 3.795 1 72.94 102 ASN A C 1
ATOM 810 O O . ASN A 1 102 ? 12.773 3.166 3.566 1 72.94 102 ASN A O 1
ATOM 814 N N . ASN A 1 103 ? 12.273 5.172 2.932 1 83.56 103 ASN A N 1
ATOM 815 C CA . ASN A 1 103 ? 11.891 4.852 1.561 1 83.56 103 ASN A CA 1
ATOM 816 C C . ASN A 1 103 ? 12.141 6.027 0.621 1 83.56 103 ASN A C 1
ATOM 818 O O . ASN A 1 103 ? 11.188 6.672 0.168 1 83.56 103 ASN A O 1
ATOM 822 N N . PRO A 1 104 ? 13.352 6.258 0.264 1 86.94 104 PRO A N 1
ATOM 823 C CA . PRO A 1 104 ? 13.719 7.48 -0.45 1 86.94 104 PRO A CA 1
ATOM 824 C C . PRO A 1 104 ? 13.109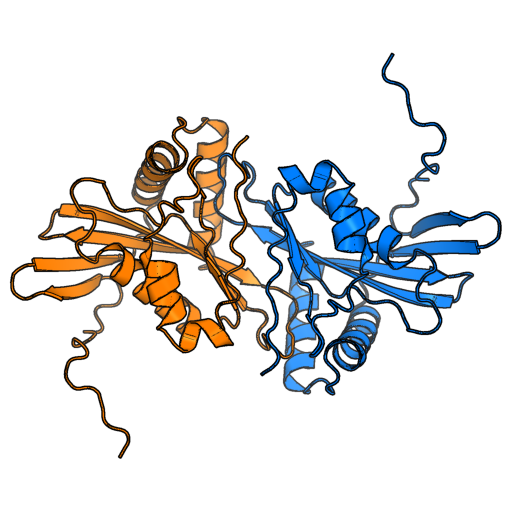 7.555 -1.85 1 86.94 104 PRO A C 1
ATOM 826 O O . PRO A 1 104 ? 12.938 8.648 -2.395 1 86.94 104 PRO A O 1
ATOM 829 N N . THR A 1 105 ? 12.773 6.434 -2.447 1 88 105 THR A N 1
ATOM 830 C CA . THR A 1 105 ? 12.211 6.441 -3.793 1 88 105 THR A CA 1
ATOM 831 C C . THR A 1 105 ? 10.695 6.582 -3.742 1 88 105 THR A C 1
ATOM 833 O O . THR A 1 105 ? 10.07 6.969 -4.73 1 88 105 THR A O 1
ATOM 836 N N . GLY A 1 106 ? 10.133 6.156 -2.641 1 91.06 106 GLY A N 1
ATOM 837 C CA . GLY A 1 106 ? 8.68 6.129 -2.506 1 91.06 106 GLY A CA 1
ATOM 838 C C . GLY A 1 106 ? 8.039 4.934 -3.186 1 91.06 106 GLY A C 1
ATOM 839 O O . GLY A 1 106 ? 6.82 4.762 -3.131 1 91.06 106 GLY A O 1
ATOM 840 N N . ARG A 1 107 ? 8.875 4.109 -3.846 1 92.19 107 ARG A N 1
ATOM 841 C CA . ARG A 1 107 ? 8.344 2.938 -4.535 1 92.19 107 ARG A CA 1
ATOM 842 C C . ARG A 1 107 ? 8.086 1.796 -3.559 1 92.19 107 ARG A C 1
ATOM 844 O O . ARG A 1 107 ? 8.898 1.533 -2.674 1 92.19 107 ARG A O 1
ATOM 851 N N . CYS A 1 108 ? 6.914 1.231 -3.705 1 88.69 108 CYS A N 1
ATOM 852 C CA . CYS A 1 108 ? 6.508 0.125 -2.846 1 88.69 108 CYS A CA 1
ATOM 853 C C . CYS A 1 108 ? 6.094 -1.086 -3.674 1 88.69 108 CYS A C 1
ATOM 855 O O . CYS A 1 108 ? 5.672 -0.944 -4.82 1 88.69 108 CYS A O 1
ATOM 857 N N . ALA A 1 109 ? 6.277 -2.205 -3.078 1 88.75 109 ALA A N 1
ATOM 858 C CA . ALA A 1 109 ? 5.832 -3.465 -3.668 1 88.75 109 ALA A CA 1
ATOM 859 C C . ALA A 1 109 ? 4.891 -4.211 -2.725 1 88.75 109 ALA A C 1
ATOM 861 O O . ALA A 1 109 ? 5.246 -4.484 -1.575 1 88.75 109 ALA A O 1
ATOM 862 N N . TYR A 1 110 ? 3.754 -4.477 -3.23 1 87.38 110 TYR A N 1
ATOM 863 C CA . TYR A 1 110 ? 2.783 -5.27 -2.488 1 87.38 110 TYR A CA 1
ATOM 864 C C . TYR A 1 110 ? 2.682 -6.68 -3.061 1 87.38 110 TYR A C 1
ATOM 866 O O . TYR A 1 110 ? 2.166 -6.871 -4.164 1 87.38 110 TYR A O 1
ATOM 874 N N . LEU A 1 111 ? 3.158 -7.625 -2.285 1 85.56 111 LEU A N 1
ATOM 875 C CA . LEU A 1 111 ? 3.09 -9.016 -2.725 1 85.56 111 LEU A CA 1
ATOM 876 C C . LEU A 1 111 ? 1.706 -9.602 -2.463 1 85.56 111 LEU A C 1
ATOM 878 O O . LEU A 1 111 ? 1.211 -9.555 -1.334 1 85.56 111 LEU A O 1
ATOM 882 N N . MET A 1 112 ? 1.126 -10.094 -3.539 1 87.44 112 MET A N 1
ATOM 883 C CA . MET A 1 112 ? -0.214 -10.672 -3.484 1 87.44 112 MET A CA 1
ATOM 884 C C . MET A 1 112 ? -0.297 -11.93 -4.336 1 87.44 112 MET A C 1
ATOM 886 O O . MET A 1 112 ? 0.616 -12.227 -5.113 1 87.44 112 MET A O 1
ATOM 890 N N . ASN A 1 113 ? -1.43 -12.625 -4.133 1 91.88 113 ASN A N 1
ATOM 891 C CA . ASN A 1 113 ? -1.762 -13.75 -4.992 1 91.88 113 ASN A CA 1
ATOM 892 C C . ASN A 1 113 ? -0.75 -14.883 -4.844 1 91.88 113 ASN A C 1
ATOM 894 O O . ASN A 1 113 ? -0.468 -15.602 -5.809 1 91.88 113 ASN A O 1
ATOM 898 N N . ILE A 1 114 ? -0.205 -14.859 -3.662 1 85.62 114 ILE A N 1
ATOM 899 C CA . ILE A 1 114 ? 0.712 -15.953 -3.365 1 85.62 114 ILE A CA 1
ATOM 900 C C . ILE A 1 114 ? -0.08 -17.219 -3.064 1 85.62 114 ILE A C 1
ATOM 902 O O . ILE A 1 114 ? -0.848 -17.266 -2.1 1 85.62 114 ILE A O 1
ATOM 906 N N . TYR A 1 115 ? 0.166 -18.266 -3.877 1 88 115 TYR A N 1
ATOM 907 C CA . TYR A 1 115 ? -0.662 -19.469 -3.779 1 88 115 TYR A CA 1
ATOM 908 C C . TYR A 1 115 ? 0.063 -20.672 -4.352 1 88 115 TYR A C 1
ATOM 910 O O . TYR A 1 115 ? 0.72 -20.578 -5.391 1 88 115 TYR A O 1
ATOM 918 N N . VAL A 1 116 ? 0.036 -21.719 -3.6 1 89.25 116 VAL A N 1
ATOM 919 C CA . VAL A 1 116 ? 0.496 -23.031 -4.047 1 89.25 116 VAL A CA 1
ATOM 920 C C . VAL A 1 116 ? -0.615 -24.047 -3.854 1 89.25 116 VAL A C 1
ATOM 922 O O . VAL A 1 116 ? -1.23 -24.125 -2.787 1 89.25 116 VAL A O 1
ATOM 925 N N . ARG A 1 117 ? -0.869 -24.828 -4.938 1 91.5 117 ARG A N 1
ATOM 926 C CA . ARG A 1 117 ? -1.869 -25.891 -4.812 1 91.5 117 ARG A CA 1
ATOM 927 C C . ARG A 1 117 ? -1.513 -26.844 -3.682 1 91.5 117 ARG A C 1
ATOM 929 O O . ARG A 1 117 ? -0.34 -27.172 -3.482 1 91.5 117 ARG A O 1
ATOM 936 N N . GLU A 1 118 ? -2.545 -27.328 -3.064 1 85.31 118 GLU A N 1
ATOM 937 C CA . GLU A 1 118 ? -2.396 -28.125 -1.845 1 85.31 118 GLU A CA 1
ATOM 938 C C . GLU A 1 118 ? -1.467 -29.312 -2.068 1 85.31 118 GLU A C 1
ATOM 940 O O . GLU A 1 118 ? -0.587 -29.578 -1.247 1 85.31 118 GLU A O 1
ATOM 945 N N . LEU A 1 119 ? -1.582 -30.031 -3.1 1 91.38 119 LEU A N 1
ATOM 946 C CA . LEU A 1 119 ? -0.836 -31.25 -3.396 1 91.38 119 LEU A CA 1
ATOM 947 C C . LEU A 1 119 ? 0.656 -30.953 -3.52 1 91.38 119 LEU A C 1
ATOM 949 O O . LEU A 1 119 ? 1.479 -31.875 -3.453 1 91.38 119 LEU A O 1
ATOM 953 N N . PHE A 1 120 ? 0.99 -29.719 -3.67 1 88.31 120 PHE A N 1
ATOM 954 C CA . PHE A 1 120 ? 2.377 -29.375 -3.947 1 88.31 120 PHE A CA 1
ATOM 955 C C . PHE A 1 120 ? 2.977 -28.578 -2.793 1 88.31 120 PHE A C 1
ATOM 957 O O . PHE A 1 120 ? 4.082 -28.047 -2.906 1 88.31 120 PHE A O 1
ATOM 964 N N . ARG A 1 121 ? 2.318 -28.438 -1.733 1 81.19 121 ARG A N 1
ATOM 965 C CA . ARG A 1 121 ? 2.779 -27.641 -0.603 1 81.19 121 ARG A CA 1
ATOM 966 C C . ARG A 1 121 ? 3.895 -28.359 0.156 1 81.19 121 ARG A C 1
ATOM 968 O O . ARG A 1 121 ? 4.137 -29.547 -0.06 1 81.19 121 ARG A O 1
ATOM 975 N N . ASN A 1 122 ? 4.672 -27.547 0.798 1 75.5 122 ASN A N 1
ATOM 976 C CA . ASN A 1 122 ? 5.789 -28.016 1.608 1 75.5 122 ASN A CA 1
ATOM 977 C C . ASN A 1 122 ? 6.938 -28.531 0.74 1 75.5 122 ASN A C 1
ATOM 979 O O . ASN A 1 122 ? 7.637 -29.469 1.119 1 75.5 122 ASN A O 1
ATOM 983 N N . LYS A 1 123 ? 7.082 -28.031 -0.387 1 79.31 123 LYS A N 1
ATOM 984 C CA . LYS A 1 123 ? 8.156 -28.375 -1.309 1 79.31 123 LYS A CA 1
ATOM 985 C C . LYS A 1 123 ? 9.031 -27.172 -1.617 1 79.31 123 LYS A C 1
ATOM 987 O O . LYS A 1 123 ? 9.836 -27.203 -2.553 1 79.31 123 LYS A O 1
ATOM 992 N N . GLY A 1 124 ? 8.766 -26.062 -0.948 1 75.38 124 GLY A N 1
ATOM 993 C CA . GLY A 1 124 ? 9.602 -24.875 -1.093 1 75.38 124 GLY A CA 1
ATOM 994 C C . GLY A 1 124 ? 9.148 -23.969 -2.221 1 75.38 124 GLY A C 1
ATOM 995 O O . GLY A 1 124 ? 9.797 -22.953 -2.498 1 75.38 124 GLY A O 1
ATOM 996 N N . ILE A 1 125 ? 8.078 -24.266 -2.855 1 83.06 125 ILE A N 1
ATOM 997 C CA . ILE A 1 125 ? 7.617 -23.547 -4.039 1 83.06 125 ILE A CA 1
ATOM 998 C C . ILE A 1 125 ? 7.301 -22.094 -3.676 1 83.06 125 ILE A C 1
ATOM 1000 O O . ILE A 1 125 ? 7.754 -21.172 -4.352 1 83.06 125 ILE A O 1
ATOM 1004 N N . ALA A 1 126 ? 6.609 -21.859 -2.576 1 80.56 126 ALA A N 1
ATOM 1005 C CA . ALA A 1 126 ? 6.258 -20.5 -2.15 1 80.56 126 ALA A CA 1
ATOM 1006 C C . ALA A 1 126 ? 7.508 -19.688 -1.855 1 80.56 126 ALA A C 1
ATOM 1008 O O . ALA A 1 126 ? 7.566 -18.484 -2.178 1 80.56 126 ALA A O 1
ATOM 1009 N N . HIS A 1 127 ? 8.398 -20.312 -1.352 1 75.62 127 HIS A N 1
ATOM 1010 C CA . HIS A 1 127 ? 9.664 -19.656 -1.05 1 75.62 127 HIS A CA 1
ATOM 1011 C C . HIS A 1 127 ? 10.305 -19.094 -2.314 1 75.62 127 HIS A C 1
ATOM 1013 O O . HIS A 1 127 ? 10.734 -17.938 -2.342 1 75.62 127 HIS A O 1
ATOM 1019 N N . HIS A 1 128 ? 10.383 -19.891 -3.287 1 82.25 128 HIS A N 1
ATOM 1020 C CA . HIS A 1 128 ? 11.016 -19.469 -4.531 1 82.25 128 HIS A CA 1
ATOM 1021 C C . HIS A 1 128 ? 10.211 -18.375 -5.215 1 82.25 128 HIS A C 1
ATOM 1023 O O . HIS A 1 128 ? 10.773 -17.438 -5.793 1 82.25 128 HIS A O 1
ATOM 1029 N N . ILE A 1 129 ? 8.891 -18.484 -5.098 1 84.19 129 ILE A N 1
ATOM 1030 C CA . ILE A 1 129 ? 8.031 -17.453 -5.664 1 84.19 129 ILE A CA 1
ATOM 1031 C C . ILE A 1 129 ? 8.289 -16.125 -4.965 1 84.19 129 ILE A C 1
ATOM 1033 O O . ILE A 1 129 ? 8.57 -15.109 -5.621 1 84.19 129 ILE A O 1
ATOM 1037 N N . ILE A 1 130 ? 8.25 -16.094 -3.639 1 81.25 130 ILE A N 1
ATOM 1038 C CA . ILE A 1 130 ? 8.398 -14.883 -2.852 1 81.25 130 ILE A CA 1
ATOM 1039 C C . ILE A 1 130 ? 9.789 -14.289 -3.072 1 81.25 130 ILE A C 1
ATOM 1041 O O . ILE A 1 130 ? 9.938 -13.078 -3.27 1 81.25 130 ILE A O 1
ATOM 1045 N N . THR A 1 131 ? 10.758 -15.133 -3.107 1 79.06 131 THR A N 1
ATOM 1046 C CA . THR A 1 131 ? 12.125 -14.672 -3.332 1 7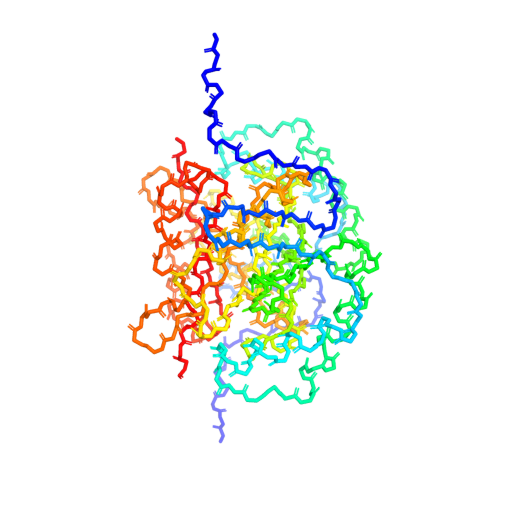9.06 131 THR A CA 1
ATOM 1047 C C . THR A 1 131 ? 12.242 -13.961 -4.68 1 79.06 131 THR A C 1
ATOM 1049 O O . THR A 1 131 ? 12.844 -12.891 -4.773 1 79.06 131 THR A O 1
ATOM 1052 N N . ARG A 1 132 ? 11.688 -14.578 -5.648 1 86.5 132 ARG A N 1
ATOM 1053 C CA . ARG A 1 132 ? 11.727 -13.977 -6.977 1 86.5 132 ARG A CA 1
ATOM 1054 C C . ARG A 1 132 ? 11.016 -12.633 -6.988 1 86.5 132 ARG A C 1
ATOM 1056 O O . ARG A 1 132 ? 11.508 -11.672 -7.582 1 86.5 132 ARG A O 1
ATOM 1063 N N . LEU A 1 133 ? 9.883 -12.57 -6.367 1 87.19 133 LEU A N 1
ATOM 1064 C CA . LEU A 1 133 ? 9.117 -11.328 -6.316 1 87.19 133 LEU A CA 1
ATOM 1065 C C . LEU A 1 133 ? 9.883 -10.25 -5.562 1 87.19 133 LEU A C 1
ATOM 1067 O O . LEU A 1 133 ? 9.898 -9.086 -5.977 1 87.19 133 LEU A O 1
ATOM 1071 N N . VAL A 1 134 ? 10.477 -10.617 -4.492 1 81.94 134 VAL A N 1
ATOM 1072 C CA . VAL A 1 134 ? 11.266 -9.68 -3.699 1 81.94 134 VAL A CA 1
ATOM 1073 C C . VAL A 1 134 ? 12.445 -9.172 -4.523 1 81.94 134 VAL A C 1
ATOM 1075 O O . VAL A 1 134 ? 12.734 -7.973 -4.531 1 81.94 134 VAL A O 1
ATOM 1078 N N . ASP A 1 135 ? 13.086 -10.086 -5.234 1 83.19 135 ASP A N 1
ATOM 1079 C CA . ASP A 1 135 ? 14.195 -9.695 -6.098 1 83.19 135 ASP A CA 1
ATOM 1080 C C . ASP A 1 135 ? 13.75 -8.688 -7.152 1 83.19 135 ASP A C 1
ATOM 1082 O O . ASP A 1 135 ? 14.445 -7.711 -7.422 1 83.19 135 ASP A O 1
ATOM 1086 N N . GLU A 1 136 ? 12.633 -8.961 -7.734 1 90.12 136 GLU A N 1
ATOM 1087 C CA . GLU A 1 136 ? 12.078 -8.039 -8.719 1 90.12 136 GLU A CA 1
ATOM 1088 C C . GLU A 1 136 ? 11.805 -6.672 -8.109 1 90.12 136 GLU A C 1
ATOM 1090 O O . GLU A 1 136 ? 12.109 -5.641 -8.711 1 90.12 136 GLU A O 1
ATOM 1095 N N . ALA A 1 137 ? 11.227 -6.648 -6.93 1 88 137 ALA A N 1
ATOM 1096 C CA . ALA A 1 137 ? 10.906 -5.41 -6.227 1 88 137 ALA A CA 1
ATOM 1097 C C . ALA A 1 137 ? 12.172 -4.605 -5.926 1 88 137 ALA A C 1
ATOM 1099 O O . ALA A 1 137 ? 12.211 -3.395 -6.156 1 88 137 ALA A O 1
ATOM 1100 N N . ARG A 1 138 ? 13.141 -5.273 -5.512 1 83.06 138 ARG A N 1
ATOM 1101 C CA . ARG A 1 138 ? 14.414 -4.625 -5.211 1 83.06 138 ARG A CA 1
ATOM 1102 C C . ARG A 1 138 ? 15.039 -4.039 -6.469 1 83.06 138 ARG A C 1
ATOM 1104 O O . ARG A 1 138 ? 15.547 -2.914 -6.453 1 83.06 138 ARG A O 1
ATOM 1111 N N . GLY A 1 139 ? 15 -4.84 -7.461 1 89.38 139 GLY A N 1
ATOM 1112 C CA . GLY A 1 139 ? 15.555 -4.387 -8.727 1 89.38 139 GLY A CA 1
ATOM 1113 C C . GLY A 1 139 ? 14.867 -3.145 -9.266 1 89.38 139 GLY A C 1
ATOM 1114 O O . GLY A 1 139 ? 15.477 -2.357 -9.992 1 89.38 139 GLY A O 1
ATOM 1115 N N . ARG A 1 140 ? 13.688 -2.947 -8.82 1 92.69 140 ARG A N 1
ATOM 1116 C CA . ARG A 1 140 ? 12.914 -1.795 -9.273 1 92.69 140 ARG A CA 1
ATOM 1117 C C . ARG A 1 140 ? 13.039 -0.632 -8.297 1 92.69 140 ARG A C 1
ATOM 1119 O O . ARG A 1 140 ? 12.352 0.38 -8.438 1 92.69 140 ARG A O 1
ATOM 1126 N N . GLY A 1 141 ? 13.82 -0.839 -7.312 1 87.75 141 GLY A N 1
ATOM 1127 C CA . GLY A 1 141 ? 14.102 0.255 -6.395 1 87.75 141 GLY A CA 1
ATOM 1128 C C . GLY A 1 141 ? 13.047 0.422 -5.32 1 87.75 141 GLY A C 1
ATOM 1129 O O . GLY A 1 141 ? 12.922 1.493 -4.723 1 87.75 141 GLY A O 1
ATOM 1130 N N . CYS A 1 142 ? 12.242 -0.58 -5.113 1 87.44 142 CYS A N 1
ATOM 1131 C CA . CYS A 1 142 ? 11.25 -0.505 -4.043 1 87.44 142 CYS A CA 1
ATOM 1132 C C . CYS A 1 142 ? 11.93 -0.472 -2.68 1 87.44 142 CYS A C 1
ATOM 1134 O O . CYS A 1 142 ? 12.711 -1.367 -2.346 1 87.44 142 CYS A O 1
ATOM 1136 N N . GLY A 1 143 ? 11.539 0.575 -1.916 1 80.56 143 GLY A N 1
ATOM 1137 C CA . GLY A 1 143 ? 12.094 0.695 -0.579 1 80.56 143 GLY A CA 1
ATOM 1138 C C . GLY A 1 143 ? 11.273 -0.018 0.477 1 80.56 143 GLY A C 1
ATOM 1139 O O . GLY A 1 143 ? 11.766 -0.287 1.576 1 80.56 143 GLY A O 1
ATOM 1140 N N . LYS A 1 144 ? 10.039 -0.288 0.152 1 79.25 144 LYS A N 1
ATOM 1141 C CA . LYS A 1 144 ? 9.141 -1.027 1.035 1 79.25 144 LYS A CA 1
ATOM 1142 C C . LYS A 1 144 ? 8.477 -2.191 0.301 1 79.25 144 LYS A C 1
ATOM 1144 O O . LYS A 1 144 ? 8.055 -2.047 -0.848 1 79.25 144 LYS A O 1
ATOM 1149 N N . ILE A 1 145 ? 8.477 -3.309 0.913 1 81.12 145 ILE A N 1
ATOM 1150 C CA . ILE A 1 145 ? 7.82 -4.504 0.395 1 81.12 145 ILE A CA 1
ATOM 1151 C C . ILE A 1 145 ? 6.809 -5.02 1.415 1 81.12 145 ILE A C 1
ATOM 1153 O O . ILE A 1 145 ? 7.156 -5.266 2.574 1 81.12 145 ILE A O 1
ATOM 1157 N N . TYR A 1 146 ? 5.547 -5.094 0.945 1 74.75 146 TYR A N 1
ATOM 1158 C CA . TYR A 1 146 ? 4.441 -5.52 1.8 1 74.75 146 TYR A CA 1
ATOM 1159 C C . TYR A 1 146 ? 3.953 -6.91 1.408 1 74.75 146 TYR A C 1
ATOM 1161 O O . TYR A 1 146 ? 3.85 -7.227 0.22 1 74.75 146 TYR A O 1
ATOM 1169 N N . LEU A 1 147 ? 3.783 -7.734 2.443 1 69.56 147 LEU A N 1
ATOM 1170 C CA . LEU A 1 147 ? 3.146 -9.031 2.236 1 69.56 147 LEU A CA 1
ATOM 1171 C C . LEU A 1 147 ? 1.828 -9.117 2.996 1 69.56 147 LEU A C 1
ATOM 1173 O O . LEU A 1 147 ? 1.762 -8.766 4.176 1 69.56 147 LEU A O 1
ATOM 1177 N N . GLU A 1 148 ? 0.69 -9.273 2.354 1 57.53 148 GLU A N 1
ATOM 1178 C CA . GLU A 1 148 ? -0.604 -9.43 3.008 1 57.53 148 GLU A CA 1
ATOM 1179 C C . GLU A 1 148 ? -0.903 -10.898 3.287 1 57.53 148 GLU A C 1
ATOM 1181 O O . GLU A 1 148 ? -0.8 -11.742 2.391 1 57.53 148 GLU A O 1
ATOM 1186 N N . THR A 1 149 ? -0.872 -11.195 4.633 1 51.84 149 THR A N 1
ATOM 1187 C CA . THR A 1 149 ? -1.179 -12.578 4.977 1 51.84 149 THR A CA 1
ATOM 1188 C C . THR A 1 149 ? -2.654 -12.734 5.328 1 51.84 149 THR A C 1
ATOM 1190 O O . THR A 1 149 ? -3.271 -11.805 5.863 1 51.84 149 THR A O 1
ATOM 1193 N N . THR A 1 150 ? -3.5 -13.453 4.594 1 45.28 150 THR A N 1
ATOM 1194 C CA . THR A 1 150 ? -4.867 -13.766 4.984 1 45.28 150 THR A CA 1
ATOM 1195 C C . THR A 1 150 ? -4.883 -14.773 6.129 1 45.28 150 THR A C 1
ATOM 1197 O O . THR A 1 150 ? -4.117 -15.742 6.121 1 45.28 150 THR A O 1
ATOM 1200 N N . SER A 1 151 ? -5.059 -14.219 7.43 1 38 151 SER A N 1
ATOM 1201 C CA . SER A 1 151 ? -5.176 -15.18 8.523 1 38 151 SER A CA 1
ATOM 1202 C C . SER A 1 151 ? -6.414 -16.062 8.359 1 38 151 SER A C 1
ATOM 1204 O O . SER A 1 151 ? -7.48 -15.57 7.977 1 38 151 SER A O 1
ATOM 1206 N N . ASP A 1 152 ? -6.461 -17.156 7.988 1 38.38 152 ASP A N 1
ATOM 1207 C CA . ASP A 1 152 ? -7.629 -18 8.211 1 38.38 152 ASP A CA 1
ATOM 1208 C C . ASP A 1 152 ? -8.07 -17.953 9.672 1 38.38 152 ASP A C 1
ATOM 1210 O O . ASP A 1 152 ? -7.348 -17.438 10.531 1 38.38 152 ASP A O 1
ATOM 1214 N N . GLU A 1 153 ? -9.414 -18.344 10.055 1 34.84 153 GLU A N 1
ATOM 1215 C CA . GLU A 1 153 ? -9.992 -18.531 11.383 1 34.84 153 GLU A CA 1
ATOM 1216 C C . GLU A 1 153 ? -8.914 -18.859 12.414 1 34.84 153 GLU A C 1
ATOM 1218 O O . GLU A 1 153 ? -9.016 -18.453 13.57 1 34.84 153 GLU A O 1
ATOM 1223 N N . GLY A 1 154 ? -8.266 -20.031 12.492 1 33.41 154 GLY A N 1
ATOM 1224 C CA . GLY A 1 154 ? -7.414 -20.531 13.555 1 33.41 154 GLY A CA 1
ATOM 1225 C C . GLY A 1 154 ? -6.074 -19.828 13.625 1 33.41 154 GLY A C 1
ATOM 1226 O O . GLY A 1 154 ? -5.156 -20.297 14.305 1 33.41 154 GLY A O 1
ATOM 1227 N N . GLY A 1 155 ? -5.926 -18.594 13.242 1 32.78 155 GLY A N 1
ATOM 1228 C CA . GLY A 1 155 ? -4.691 -17.828 13.344 1 32.78 155 GLY A CA 1
ATOM 1229 C C . GLY A 1 155 ? -3.678 -18.203 12.273 1 32.78 155 GLY A C 1
ATOM 1230 O O . GLY A 1 155 ? -2.512 -17.812 12.352 1 32.78 155 GLY A O 1
ATOM 1231 N N . LYS A 1 156 ? -3.857 -19.359 11.633 1 32.53 156 LYS A N 1
ATOM 1232 C CA . LYS A 1 156 ? -2.803 -19.906 10.781 1 32.53 156 LYS A CA 1
ATOM 1233 C C . LYS A 1 156 ? -2.684 -19.109 9.477 1 32.53 156 LYS A C 1
ATOM 1235 O O . LYS A 1 156 ? -3.65 -19 8.727 1 32.53 156 LYS A O 1
ATOM 1240 N N . CYS A 1 157 ? -2.105 -18.031 9.5 1 33.44 157 CYS A N 1
ATOM 1241 C CA . CYS A 1 157 ? -1.633 -17.469 8.242 1 33.44 157 CYS A CA 1
ATOM 1242 C C . CYS A 1 157 ? -1.33 -18.578 7.234 1 33.44 157 CYS A C 1
ATOM 1244 O O . CYS A 1 157 ? -0.482 -19.438 7.488 1 33.44 157 CYS A O 1
ATOM 1246 N N . LYS A 1 158 ? -2.355 -19.141 6.66 1 35.59 158 LYS A N 1
ATOM 1247 C CA . LYS A 1 158 ? -2.02 -20.156 5.656 1 35.59 158 LYS A CA 1
ATOM 1248 C C . LYS A 1 158 ? -0.781 -19.75 4.863 1 35.59 158 LYS A C 1
ATOM 1250 O O . LYS A 1 158 ? -0.475 -20.344 3.828 1 35.59 158 LYS A O 1
ATOM 1255 N N . ILE A 1 159 ? -0.495 -18.469 4.816 1 34.84 159 ILE A N 1
ATOM 1256 C CA . ILE A 1 159 ? 0.852 -18.312 4.285 1 34.84 159 ILE A CA 1
ATOM 1257 C C . ILE A 1 159 ? 1.839 -19.141 5.105 1 34.84 159 ILE A C 1
ATOM 1259 O O . ILE A 1 159 ? 1.674 -19.281 6.316 1 34.84 159 ILE A O 1
ATOM 1263 N N . VAL A 1 160 ? 2.895 -19.609 4.477 1 31.56 160 VAL A N 1
ATOM 1264 C CA . VAL A 1 160 ? 3.9 -20.547 4.977 1 31.56 160 VAL A CA 1
ATOM 1265 C C . VAL A 1 160 ? 4.363 -20.109 6.367 1 31.56 160 VAL A C 1
ATOM 1267 O O . VAL A 1 160 ? 4.723 -18.953 6.574 1 31.56 160 VAL A O 1
ATOM 1270 N N . PRO A 1 161 ? 3.822 -20.797 7.391 1 33.5 161 PRO A N 1
ATOM 1271 C CA . PRO A 1 161 ? 4.516 -20.672 8.672 1 33.5 161 PRO A CA 1
ATOM 1272 C C . PRO A 1 161 ? 5.898 -20.031 8.539 1 33.5 161 PRO A C 1
ATOM 1274 O O . PRO A 1 161 ? 6.316 -19.266 9.406 1 33.5 161 PRO A O 1
ATOM 1277 N N . ASN A 1 162 ? 6.594 -20.5 7.641 1 31.47 162 ASN A N 1
ATOM 1278 C CA . ASN A 1 162 ? 8.008 -20.188 7.434 1 31.47 162 ASN A CA 1
ATOM 1279 C C . ASN A 1 162 ? 8.188 -18.812 6.812 1 31.47 162 ASN A C 1
ATOM 1281 O O . ASN A 1 162 ? 9.312 -18.406 6.496 1 31.47 162 ASN A O 1
ATOM 1285 N N . ALA A 1 163 ? 7.16 -18.297 6.281 1 34 163 ALA A N 1
ATOM 1286 C CA . ALA A 1 163 ? 7.414 -16.938 5.809 1 34 163 ALA A CA 1
ATOM 1287 C C . ALA A 1 163 ? 7.836 -16.031 6.957 1 34 163 ALA A C 1
ATOM 1289 O O . ALA A 1 163 ? 8.695 -15.156 6.785 1 34 163 ALA A O 1
ATOM 1290 N N . ARG A 1 164 ? 7.098 -16.078 8.039 1 37.06 164 ARG A N 1
ATOM 1291 C CA . ARG A 1 164 ? 7.66 -15.414 9.219 1 37.06 164 ARG A CA 1
ATOM 1292 C C . ARG A 1 164 ? 9.117 -15.82 9.43 1 37.06 164 ARG A C 1
ATOM 1294 O O . ARG A 1 164 ? 9.945 -15 9.82 1 37.06 164 ARG A O 1
ATOM 1301 N N . SER A 1 165 ? 9.297 -17.172 9.406 1 35.88 165 SER A N 1
ATOM 1302 C CA . SER A 1 165 ? 10.68 -17.625 9.508 1 35.88 165 SER A CA 1
ATOM 1303 C C . SER A 1 165 ? 11.523 -17.094 8.359 1 35.88 165 SER A C 1
ATOM 1305 O O . SER A 1 165 ? 12.695 -16.766 8.539 1 35.88 165 SER A O 1
ATOM 1307 N N . LEU A 1 166 ? 11.031 -17.281 7.184 1 35.38 166 LEU A N 1
ATOM 1308 C CA . LEU A 1 166 ? 11.781 -16.656 6.102 1 35.38 166 LEU A CA 1
ATOM 1309 C C . LEU A 1 166 ? 12.031 -15.172 6.398 1 35.38 166 LEU A C 1
ATOM 1311 O O . LEU A 1 166 ? 13.086 -14.641 6.066 1 35.38 166 LEU A O 1
ATOM 1315 N N . PHE A 1 167 ? 11.016 -14.578 6.961 1 36.38 167 PHE A N 1
ATOM 1316 C CA . PHE A 1 167 ? 11.125 -13.18 7.352 1 36.38 167 PHE A CA 1
ATOM 1317 C C . PHE A 1 167 ? 11.93 -13.039 8.633 1 36.38 167 PHE A C 1
ATOM 1319 O O . PHE A 1 167 ? 12.609 -12.023 8.844 1 36.38 167 PHE A O 1
ATOM 1326 N N . SER A 1 168 ? 11.742 -13.781 9.5 1 35.19 168 SER A N 1
ATOM 1327 C CA . SER A 1 168 ? 12.656 -13.75 10.641 1 35.19 168 SER A CA 1
ATOM 1328 C C . SER A 1 168 ? 14.102 -13.977 10.188 1 35.19 168 SER A C 1
ATOM 1330 O O . SER A 1 168 ? 15.039 -13.492 10.828 1 35.19 168 SER A O 1
ATOM 1332 N N . GLY A 1 169 ? 14.352 -14.898 9.453 1 32.19 169 GLY A N 1
ATOM 1333 C CA . GLY A 1 169 ? 15.719 -15.156 9.008 1 32.19 169 GLY A CA 1
ATOM 1334 C C . GLY A 1 169 ? 16.219 -14.133 8.016 1 32.19 169 GLY A C 1
ATOM 1335 O O . GLY A 1 169 ? 17.406 -14.156 7.645 1 32.19 169 GLY A O 1
ATOM 1336 N N . ALA A 1 170 ? 15.516 -13.852 6.98 1 31.8 170 ALA A N 1
ATOM 1337 C CA . ALA A 1 170 ? 16.172 -12.977 6.016 1 31.8 170 ALA A CA 1
ATOM 1338 C C . ALA A 1 170 ? 16.375 -11.578 6.598 1 31.8 170 ALA A C 1
ATOM 1340 O O . ALA A 1 170 ? 15.438 -10.961 7.102 1 31.8 170 ALA A O 1
ATOM 1341 N N . SER A 1 171 ? 17.5 -11.234 7.023 1 33.28 171 SER A N 1
ATOM 1342 C CA . SER A 1 171 ? 18.031 -9.922 7.348 1 33.28 171 SER A CA 1
ATOM 1343 C C . SER A 1 171 ? 17.344 -8.828 6.539 1 33.28 171 SER A C 1
ATOM 1345 O O . SER A 1 171 ? 17.359 -7.656 6.93 1 33.28 171 SER A O 1
ATOM 1347 N N . ILE A 1 172 ? 17.062 -9.133 5.41 1 33.59 172 ILE A N 1
ATOM 1348 C CA . ILE A 1 172 ? 16.453 -8.164 4.508 1 33.59 172 ILE A CA 1
ATOM 1349 C C . ILE A 1 172 ? 15.141 -7.656 5.105 1 33.59 172 ILE A C 1
ATOM 1351 O O . ILE A 1 172 ? 14.688 -6.562 4.773 1 33.59 172 ILE A O 1
ATOM 1355 N N . TYR A 1 173 ? 14.406 -8.539 5.762 1 36.12 173 TYR A N 1
ATOM 1356 C CA . TYR A 1 173 ? 13.07 -8.312 6.301 1 36.12 173 TYR A CA 1
ATOM 1357 C C . TYR A 1 173 ? 13.086 -7.219 7.363 1 36.12 173 TYR A C 1
ATOM 1359 O O . TYR A 1 173 ? 12.125 -6.453 7.484 1 36.12 173 TYR A O 1
ATOM 1367 N N . ARG A 1 174 ? 14.023 -7.363 8.172 1 36.22 174 ARG A N 1
ATOM 1368 C CA . ARG A 1 174 ? 14.047 -6.348 9.219 1 36.22 174 ARG A CA 1
ATOM 1369 C C . ARG A 1 174 ? 14.039 -4.945 8.617 1 36.22 174 ARG A C 1
ATOM 1371 O O . ARG A 1 174 ? 13.484 -4.016 9.211 1 36.22 174 ARG A O 1
ATOM 1378 N N . LYS A 1 175 ? 14.93 -4.848 7.723 1 36.88 175 LYS A N 1
ATOM 1379 C CA . LYS A 1 175 ? 15.172 -3.451 7.363 1 36.88 175 LYS A CA 1
ATOM 1380 C C . LYS A 1 175 ? 14.078 -2.926 6.434 1 36.88 175 LYS A C 1
ATOM 1382 O O . LYS A 1 175 ? 13.672 -1.767 6.539 1 36.88 175 LYS A O 1
ATOM 1387 N N . TYR A 1 176 ? 13.805 -3.711 5.277 1 38.41 176 TYR A N 1
ATOM 1388 C CA . TYR A 1 176 ? 13 -3.168 4.184 1 38.41 176 TYR A CA 1
ATOM 1389 C C . TYR A 1 176 ? 11.555 -3.639 4.281 1 38.41 176 TYR A C 1
ATOM 1391 O O . TYR A 1 176 ? 10.656 -3.02 3.711 1 38.41 176 TYR A O 1
ATOM 1399 N N . LEU A 1 177 ? 11.391 -4.949 4.801 1 40.09 177 LEU A N 1
ATOM 1400 C CA . LEU A 1 177 ? 10.055 -5.531 4.707 1 40.09 177 LEU A CA 1
ATOM 1401 C C . LEU A 1 177 ? 9.141 -4.977 5.793 1 40.09 177 LEU A C 1
ATOM 1403 O O . LEU A 1 177 ? 9.398 -5.168 6.984 1 40.09 177 LEU A O 1
ATOM 1407 N N . HIS A 1 178 ? 8.617 -3.904 5.59 1 41.88 178 HIS A N 1
ATOM 1408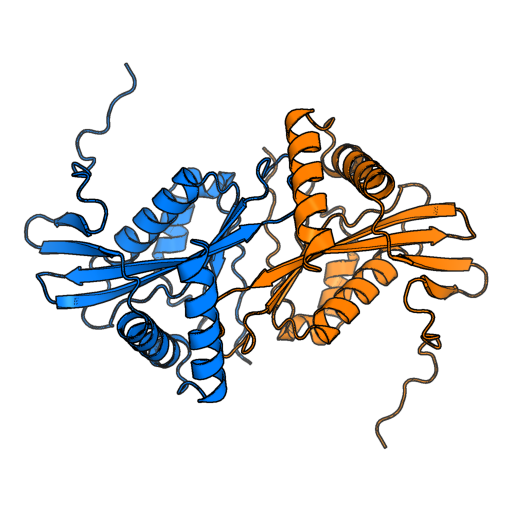 C CA . HIS A 1 178 ? 7.477 -3.502 6.402 1 41.88 178 HIS A CA 1
ATOM 1409 C C . HIS A 1 178 ? 6.293 -4.441 6.191 1 41.88 178 HIS A C 1
ATOM 1411 O O . HIS A 1 178 ? 5.695 -4.461 5.113 1 41.88 178 HIS A O 1
ATOM 1417 N N . ILE A 1 179 ? 6.594 -5.734 6.668 1 37.91 179 ILE A N 1
ATOM 1418 C CA . ILE A 1 179 ? 5.473 -6.668 6.59 1 37.91 179 ILE A CA 1
ATOM 1419 C C . ILE A 1 179 ? 4.27 -6.094 7.332 1 37.91 179 ILE A C 1
ATOM 1421 O O . ILE A 1 179 ? 4.348 -5.812 8.531 1 37.91 179 ILE A O 1
ATOM 1425 N N . ALA A 1 180 ? 3.588 -5.352 6.766 1 37.91 180 ALA A N 1
ATOM 1426 C CA . ALA A 1 180 ? 2.314 -5.078 7.426 1 37.91 180 ALA A CA 1
ATOM 1427 C C . ALA A 1 180 ? 1.378 -6.277 7.328 1 37.91 180 ALA A C 1
ATOM 1429 O O . ALA A 1 180 ? 1.087 -6.762 6.23 1 37.91 180 ALA A O 1
ATOM 1430 N N . ILE A 1 181 ? 1.575 -7.215 8.289 1 32.25 181 ILE A N 1
ATOM 1431 C CA . ILE A 1 181 ? 0.578 -8.273 8.414 1 32.25 181 ILE A CA 1
ATOM 1432 C C . ILE A 1 181 ? -0.789 -7.66 8.711 1 32.25 181 ILE A C 1
ATOM 1434 O O . ILE A 1 181 ? -0.967 -6.996 9.734 1 32.25 181 ILE A O 1
ATOM 1438 N N . VAL A 1 182 ? -1.463 -7.414 7.773 1 31.42 182 VAL A N 1
ATOM 1439 C CA . VAL A 1 182 ? -2.844 -6.984 7.977 1 31.42 182 VAL A CA 1
ATOM 1440 C C . VAL A 1 182 ? -3.717 -8.195 8.305 1 31.42 182 VAL A C 1
ATOM 1442 O O . VAL A 1 182 ? -3.857 -9.109 7.488 1 31.42 182 VAL A O 1
ATOM 1445 N N . PRO A 1 183 ? -3.869 -8.383 9.586 1 28.7 183 PRO A N 1
ATOM 1446 C CA . PRO A 1 183 ? -4.777 -9.492 9.891 1 28.7 183 PRO A CA 1
ATOM 1447 C C . PRO A 1 183 ? -6.133 -9.352 9.203 1 28.7 183 PRO A C 1
ATOM 1449 O O . PRO A 1 183 ? -6.711 -8.258 9.188 1 28.7 183 PRO A O 1
ATOM 1452 N N . VAL A 1 184 ? -6.348 -10.023 8.133 1 27.92 184 VAL A N 1
ATOM 1453 C CA . VAL A 1 184 ? -7.723 -10.117 7.652 1 27.92 184 VAL A CA 1
ATOM 1454 C C . VAL A 1 184 ? -8.602 -10.758 8.727 1 27.92 184 VAL A C 1
ATOM 1456 O O . VAL A 1 184 ? -8.391 -11.914 9.102 1 27.92 184 VAL A O 1
ATOM 1459 N N . ASN A 1 185 ? -8.844 -10.016 9.781 1 27.39 185 ASN A N 1
ATOM 1460 C CA . ASN A 1 185 ? -9.773 -10.672 10.703 1 27.39 185 ASN A CA 1
ATOM 1461 C C . ASN A 1 185 ? -11.023 -11.164 9.977 1 27.39 185 ASN A C 1
ATOM 1463 O O . ASN A 1 185 ? -11.547 -10.484 9.094 1 27.39 185 ASN A O 1
ATOM 1467 N N . GLN A 1 186 ? -11.156 -12.523 9.961 1 24.62 186 GLN A N 1
ATOM 1468 C CA . GLN A 1 186 ? -12.438 -13.195 9.773 1 24.62 186 GLN A CA 1
ATOM 1469 C C . GLN A 1 186 ? -13.57 -12.422 10.445 1 24.62 186 GLN A C 1
ATOM 1471 O O . GLN A 1 186 ? -13.484 -12.086 11.625 1 24.62 186 GLN A O 1
ATOM 1476 N N . ILE A 1 187 ? -14.258 -11.617 9.633 1 19.8 187 ILE A N 1
ATOM 1477 C CA . ILE A 1 187 ? -15.625 -11.539 10.133 1 19.8 187 ILE A CA 1
ATOM 1478 C C . ILE A 1 187 ? -16.156 -12.938 10.414 1 19.8 187 ILE A C 1
ATOM 1480 O O . ILE A 1 187 ? -16.062 -13.828 9.57 1 19.8 187 ILE A O 1
ATOM 1484 N N . MET B 1 1 ? -36 4.02 12.844 1 22.86 1 MET B N 1
ATOM 1485 C CA . MET B 1 1 ? -35.594 5.422 12.945 1 22.86 1 MET B CA 1
ATOM 1486 C C . MET B 1 1 ? -34.188 5.551 13.484 1 22.86 1 MET B C 1
ATOM 1488 O O . MET B 1 1 ? -33.938 5.297 14.664 1 22.86 1 MET B O 1
ATOM 1492 N N . ALA B 1 2 ? -33.25 5.234 12.664 1 34.81 2 ALA B N 1
ATOM 1493 C CA . ALA B 1 2 ? -31.875 5.16 13.117 1 34.81 2 ALA B CA 1
ATOM 1494 C C . ALA B 1 2 ? -31.406 6.488 13.711 1 34.81 2 ALA B C 1
ATOM 1496 O O . ALA B 1 2 ? -31.656 7.551 13.133 1 34.81 2 ALA B O 1
ATOM 1497 N N . ASP B 1 3 ? -31.219 6.676 14.914 1 30.17 3 ASP B N 1
ATOM 1498 C CA . ASP B 1 3 ? -30.969 7.863 15.727 1 30.17 3 ASP B CA 1
ATOM 1499 C C . ASP B 1 3 ? -29.719 8.609 15.242 1 30.17 3 ASP B C 1
ATOM 1501 O O . ASP B 1 3 ? -28.625 8.039 15.219 1 30.17 3 ASP B O 1
ATOM 1505 N N . LYS B 1 4 ? -29.875 9.656 14.312 1 36.19 4 LYS B N 1
ATOM 1506 C CA . LYS B 1 4 ? -28.953 10.711 13.914 1 36.19 4 LYS B CA 1
ATOM 1507 C C . LYS B 1 4 ? -28.281 11.344 15.125 1 36.19 4 LYS B C 1
ATOM 1509 O O . LYS B 1 4 ? -28.953 11.812 16.047 1 36.19 4 LYS B O 1
ATOM 1514 N N . ASN B 1 5 ? -27.125 10.828 15.492 1 35.56 5 ASN B N 1
ATOM 1515 C CA . ASN B 1 5 ? -26.5 11.555 16.594 1 35.56 5 ASN B CA 1
ATOM 1516 C C . ASN B 1 5 ? -26.469 13.062 16.328 1 35.56 5 ASN B C 1
ATOM 1518 O O . ASN B 1 5 ? -25.844 13.516 15.367 1 35.56 5 ASN B O 1
ATOM 1522 N N . PRO B 1 6 ? -27.266 13.922 16.719 1 35.66 6 PRO B N 1
ATOM 1523 C CA . PRO B 1 6 ? -27.484 15.359 16.5 1 35.66 6 PRO B CA 1
ATOM 1524 C C . PRO B 1 6 ? -26.203 16.172 16.609 1 35.66 6 PRO B C 1
ATOM 1526 O O . PRO B 1 6 ? -26.156 17.328 16.172 1 35.66 6 PRO B O 1
ATOM 1529 N N . ASP B 1 7 ? -25.266 15.789 17.422 1 35.19 7 ASP B N 1
ATOM 1530 C CA . ASP B 1 7 ? -24.094 16.609 17.703 1 35.19 7 ASP B CA 1
ATOM 1531 C C . ASP B 1 7 ? -23.047 16.469 16.578 1 35.19 7 ASP B C 1
ATOM 1533 O O . ASP B 1 7 ? -21.906 16.906 16.734 1 35.19 7 ASP B O 1
ATOM 1537 N N . ALA B 1 8 ? -23.328 15.828 15.523 1 39.09 8 ALA B N 1
ATOM 1538 C CA . ALA B 1 8 ? -22.438 15.742 14.375 1 39.09 8 ALA B CA 1
ATOM 1539 C C . ALA B 1 8 ? -22.297 17.094 13.68 1 39.09 8 ALA B C 1
ATOM 1541 O O . ALA B 1 8 ? -23.297 17.703 13.281 1 39.09 8 ALA B O 1
ATOM 1542 N N . PRO B 1 9 ? -21.109 17.875 13.898 1 36.16 9 PRO B N 1
ATOM 1543 C CA . PRO B 1 9 ? -21.094 19.203 13.273 1 36.16 9 PRO B CA 1
ATOM 1544 C C . PRO B 1 9 ? -21.484 19.156 11.797 1 36.16 9 PRO B C 1
ATOM 1546 O O . PRO B 1 9 ? -21.281 18.141 11.125 1 36.16 9 PRO B O 1
ATOM 1549 N N . ALA B 1 10 ? -22.172 20.094 11.414 1 33.97 10 ALA B N 1
ATOM 1550 C CA . ALA B 1 10 ? -22.656 20.375 10.07 1 33.97 10 ALA B CA 1
ATOM 1551 C C . ALA B 1 10 ? -21.516 20.438 9.07 1 33.97 10 ALA B C 1
ATOM 1553 O O . ALA B 1 10 ? -20.578 21.234 9.25 1 33.97 10 ALA B O 1
ATOM 1554 N N . ILE B 1 11 ? -21.156 19.406 8.375 1 37.38 11 ILE B N 1
ATOM 1555 C CA . ILE B 1 11 ? -20.188 19.375 7.277 1 37.38 11 ILE B CA 1
ATOM 1556 C C . ILE B 1 11 ? -20.609 20.344 6.184 1 37.38 11 ILE B C 1
ATOM 1558 O O . ILE B 1 11 ? -21.625 20.141 5.52 1 37.38 11 ILE B O 1
ATOM 1562 N N . ILE B 1 12 ? -20.609 21.641 6.371 1 33.84 12 ILE B N 1
ATOM 1563 C CA . ILE B 1 12 ? -20.875 22.531 5.246 1 33.84 12 ILE B CA 1
ATOM 1564 C C . ILE B 1 12 ? -19.969 22.172 4.07 1 33.84 12 ILE B C 1
ATOM 1566 O O . ILE B 1 12 ? -18.797 21.859 4.258 1 33.84 12 ILE B O 1
ATOM 1570 N N . GLU B 1 13 ? -20.422 21.938 2.885 1 34.69 13 GLU B N 1
ATOM 1571 C CA . GLU B 1 13 ? -19.969 21.516 1.56 1 34.69 13 GLU B CA 1
ATOM 1572 C C . GLU B 1 13 ? -18.828 22.391 1.059 1 34.69 13 GLU B C 1
ATOM 1574 O O . GLU B 1 13 ? -18.516 22.406 -0.136 1 34.69 13 GLU B O 1
ATOM 1579 N N . GLU B 1 14 ? -18.359 23.422 1.627 1 40.59 14 GLU B N 1
ATOM 1580 C CA . GLU B 1 14 ? -17.328 24.156 0.911 1 40.59 14 GLU B CA 1
ATOM 1581 C C . GLU B 1 14 ? -16.109 23.281 0.644 1 40.59 14 GLU B C 1
ATOM 1583 O O . GLU B 1 14 ? -15.484 22.781 1.579 1 40.59 14 GLU B O 1
ATOM 1588 N N . ASP B 1 15 ? -15.914 22.672 -0.468 1 47.59 15 ASP B N 1
ATOM 1589 C CA . ASP B 1 15 ? -15.25 21.484 -1.003 1 47.59 15 ASP B CA 1
ATOM 1590 C C . ASP B 1 15 ? -13.844 21.344 -0.433 1 47.59 15 ASP B C 1
ATOM 1592 O O . ASP B 1 15 ? -13.352 20.219 -0.248 1 47.59 15 ASP B O 1
ATOM 1596 N N . ARG B 1 16 ? -13.117 22.594 -0.158 1 59.41 16 ARG B N 1
ATOM 1597 C CA . ARG B 1 16 ? -11.695 22.703 0.152 1 59.41 16 ARG B CA 1
ATOM 1598 C C . ARG B 1 16 ? -11.477 22.891 1.646 1 59.41 16 ARG B C 1
ATOM 1600 O O . ARG B 1 16 ? -10.367 22.688 2.148 1 59.41 16 ARG B O 1
ATOM 1607 N N . ILE B 1 17 ? -12.43 23.453 2.312 1 52.09 17 ILE B N 1
ATOM 1608 C CA . ILE B 1 17 ? -12.195 23.781 3.717 1 52.09 17 ILE B CA 1
ATOM 1609 C C . ILE B 1 17 ? -13.258 23.125 4.586 1 52.09 17 ILE B C 1
ATOM 1611 O O . ILE B 1 17 ? -14.453 23.281 4.336 1 52.09 17 ILE B O 1
ATOM 1615 N N . VAL B 1 18 ? -12.891 22.234 5.445 1 64.75 18 VAL B N 1
ATOM 1616 C CA . VAL B 1 18 ? -13.766 21.641 6.457 1 64.75 18 VAL B CA 1
ATOM 1617 C C . VAL B 1 18 ? -13.484 22.281 7.816 1 64.75 18 VAL B C 1
ATOM 1619 O O . VAL B 1 18 ? -12.328 22.469 8.195 1 64.75 18 VAL B O 1
ATOM 1622 N N . ARG B 1 19 ? -14.562 22.828 8.539 1 64.25 19 ARG B N 1
ATOM 1623 C CA . ARG B 1 19 ? -14.422 23.516 9.812 1 64.25 19 ARG B CA 1
ATOM 1624 C C . ARG B 1 19 ? -14.984 22.672 10.953 1 64.25 19 ARG B C 1
ATOM 1626 O O . ARG B 1 19 ? -16 22 10.789 1 64.25 19 ARG B O 1
ATOM 1633 N N . TYR B 1 20 ? -14.141 22.516 11.992 1 60.97 20 TYR B N 1
ATOM 1634 C CA . TYR B 1 20 ? -14.555 21.844 13.219 1 60.97 20 TYR B CA 1
ATOM 1635 C C . TYR B 1 20 ? -14.562 22.812 14.391 1 60.97 20 TYR B C 1
ATOM 1637 O O . TYR B 1 20 ? -13.594 23.547 14.609 1 60.97 20 TYR B O 1
ATOM 1645 N N . SER B 1 21 ? -15.82 23.141 14.82 1 59.5 21 SER B N 1
ATOM 1646 C CA . SER B 1 21 ? -15.945 24.141 15.875 1 59.5 21 SER B CA 1
ATOM 1647 C C . SER B 1 21 ? -15.961 23.484 17.25 1 59.5 21 SER B C 1
ATOM 1649 O O . SER B 1 21 ? -16.547 22.406 17.438 1 59.5 21 SER B O 1
ATOM 1651 N N . GLN B 1 22 ? -14.938 23.719 18.016 1 55.38 22 GLN B N 1
ATOM 1652 C CA . GLN B 1 22 ? -15.039 23.562 19.469 1 55.38 22 GLN B CA 1
ATOM 1653 C C . GLN B 1 22 ? -15.445 24.875 20.141 1 55.38 22 GLN B C 1
ATOM 1655 O O . GLN B 1 22 ? -15.289 25.953 19.547 1 55.38 22 GLN B O 1
ATOM 1660 N N . PRO B 1 23 ? -16.219 24.766 21.25 1 59.25 23 PRO B N 1
ATOM 1661 C CA . PRO B 1 23 ? -16.75 26 21.828 1 59.25 23 PRO B CA 1
ATOM 1662 C C . PRO B 1 23 ? -15.883 27.219 21.531 1 59.25 23 PRO B C 1
ATOM 1664 O O . PRO B 1 23 ? -16.391 28.281 21.156 1 59.25 23 PRO B O 1
ATOM 1667 N N . ASP B 1 24 ? -14.633 27.266 21.828 1 58.44 24 ASP B N 1
ATOM 1668 C CA . ASP B 1 24 ? -13.805 28.453 21.734 1 58.44 24 ASP B CA 1
ATOM 1669 C C . ASP B 1 24 ? -12.703 28.281 20.688 1 58.44 24 ASP B C 1
ATOM 1671 O O . ASP B 1 24 ? -11.75 29.062 20.641 1 58.44 24 ASP B O 1
ATOM 1675 N N . LYS B 1 25 ? -12.742 27.281 19.922 1 67.75 25 LYS B N 1
ATOM 1676 C CA . LYS B 1 25 ? -11.609 27.078 19.016 1 67.75 25 LYS B CA 1
ATOM 1677 C C . LYS B 1 25 ? -12.055 26.422 17.719 1 67.75 25 LYS B C 1
ATOM 1679 O O . LYS B 1 25 ? -12.961 25.594 17.703 1 67.75 25 LYS B O 1
ATOM 1684 N N . MET B 1 26 ? -11.523 27.203 16.578 1 85.56 26 MET B N 1
ATOM 1685 C CA . MET B 1 26 ? -11.969 26.75 15.266 1 85.56 26 MET B CA 1
ATOM 1686 C C . MET B 1 26 ? -10.852 26.016 14.523 1 85.56 26 MET B C 1
ATOM 1688 O O . MET B 1 26 ? -9.742 26.547 14.406 1 85.56 26 MET B O 1
ATOM 1692 N N . ILE B 1 27 ? -11.031 24.797 14.328 1 89.62 27 ILE B N 1
ATOM 1693 C CA . ILE B 1 27 ? -10.133 24.047 13.453 1 89.62 27 ILE B CA 1
ATOM 1694 C C . ILE B 1 27 ? -10.688 24.047 12.031 1 89.62 27 ILE B C 1
ATOM 1696 O O . ILE B 1 27 ? -11.852 23.719 11.805 1 89.62 27 ILE B O 1
ATOM 1700 N N . GLU B 1 28 ? -9.867 24.562 11.062 1 93.81 28 GLU B N 1
ATOM 1701 C CA . GLU B 1 28 ? -10.211 24.531 9.641 1 93.81 28 GLU B CA 1
ATOM 1702 C C . GLU B 1 28 ? -9.234 23.656 8.859 1 93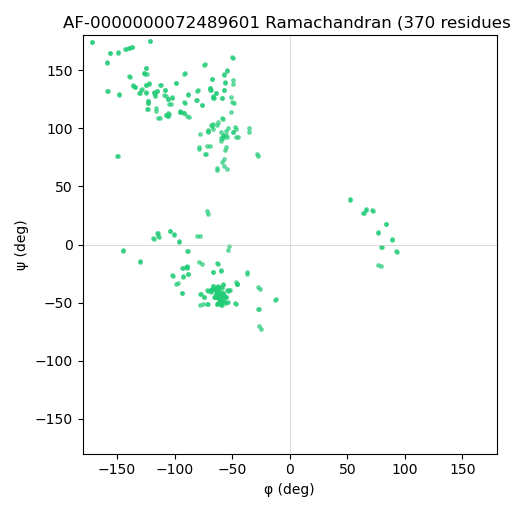.81 28 GLU B C 1
ATOM 1704 O O . GLU B 1 28 ? -8.023 23.703 9.078 1 93.81 28 GLU B O 1
ATOM 1709 N N . LEU B 1 29 ? -9.773 22.766 8.008 1 95.31 29 LEU B N 1
ATOM 1710 C CA . LEU B 1 29 ? -8.961 21.953 7.105 1 95.31 29 LEU B CA 1
ATOM 1711 C C . LEU B 1 29 ? -9.078 22.469 5.672 1 95.31 29 LEU B C 1
ATOM 1713 O O . LEU B 1 29 ? -10.18 22.578 5.141 1 95.31 29 LEU B O 1
ATOM 1717 N N . LYS B 1 30 ? -7.961 22.766 5.055 1 96.25 30 LYS B N 1
ATOM 1718 C CA . LYS B 1 30 ? -7.926 23.266 3.68 1 96.25 30 LYS B CA 1
ATOM 1719 C C . LYS B 1 30 ? -7.188 22.297 2.768 1 96.25 30 LYS B C 1
ATOM 1721 O O . LYS B 1 30 ? -6.059 21.891 3.061 1 96.25 30 LYS B O 1
ATOM 1726 N N . ARG B 1 31 ? -7.848 21.938 1.663 1 96.25 31 ARG B N 1
ATOM 1727 C CA . ARG B 1 31 ? -7.168 21.125 0.663 1 96.25 31 ARG B CA 1
ATOM 1728 C C . ARG B 1 31 ? -6.074 21.922 -0.044 1 96.25 31 ARG B C 1
ATOM 1730 O O . ARG B 1 31 ? -6.281 23.078 -0.415 1 96.25 31 ARG B O 1
ATOM 1737 N N . ILE B 1 32 ? -4.918 21.359 -0.215 1 96.44 32 ILE B N 1
ATOM 1738 C CA . ILE B 1 32 ? -3.814 22.047 -0.864 1 96.44 32 ILE B CA 1
ATOM 1739 C C . ILE B 1 32 ? -3.34 21.25 -2.074 1 96.44 32 ILE B C 1
ATOM 1741 O O . ILE B 1 32 ? -3.262 20.016 -2.021 1 96.44 32 ILE B O 1
ATOM 1745 N N . THR B 1 33 ? -3.043 21.969 -3.174 1 96.62 33 THR B N 1
ATOM 1746 C CA . THR B 1 33 ? -2.529 21.344 -4.383 1 96.62 33 THR B CA 1
ATOM 1747 C C . THR B 1 33 ? -1.287 22.062 -4.891 1 96.62 33 THR B C 1
ATOM 1749 O O . THR B 1 33 ? -0.573 21.547 -5.754 1 96.62 33 THR B O 1
ATOM 1752 N N . ALA B 1 34 ? -1.071 23.266 -4.348 1 97.44 34 ALA B N 1
ATOM 1753 C CA . ALA B 1 34 ? 0.07 24.047 -4.816 1 97.44 34 ALA B CA 1
ATOM 1754 C C . ALA B 1 34 ? 1.388 23.375 -4.43 1 97.44 34 ALA B C 1
ATOM 1756 O O . ALA B 1 34 ? 1.644 23.141 -3.25 1 97.44 34 ALA B O 1
ATOM 1757 N N . LEU B 1 35 ? 2.238 23.203 -5.461 1 98.06 35 LEU B N 1
ATOM 1758 C CA . LEU B 1 35 ? 3.473 22.438 -5.281 1 98.06 35 LEU B CA 1
ATOM 1759 C C . LEU B 1 35 ? 4.355 23.094 -4.219 1 98.06 35 LEU B C 1
ATOM 1761 O O . LEU B 1 35 ? 4.875 22.406 -3.334 1 98.06 35 LEU B O 1
ATOM 1765 N N . PRO B 1 36 ? 4.527 24.406 -4.148 1 98.12 36 PRO B N 1
ATOM 1766 C CA . PRO B 1 36 ? 5.383 25 -3.115 1 98.12 36 PRO B CA 1
ATOM 1767 C C . PRO B 1 36 ? 4.859 24.734 -1.702 1 98.12 36 PRO B C 1
ATOM 1769 O O . PRO B 1 36 ? 5.645 24.484 -0.788 1 98.12 36 PRO B O 1
ATOM 1772 N N . THR B 1 37 ? 3.555 24.828 -1.517 1 97.88 37 THR B N 1
ATOM 1773 C CA . THR B 1 37 ? 2.961 24.594 -0.206 1 97.88 37 THR B CA 1
ATOM 1774 C C . THR B 1 37 ? 3.139 23.141 0.211 1 97.88 37 THR B C 1
ATOM 1776 O O . THR B 1 37 ? 3.508 22.844 1.353 1 97.88 37 THR B O 1
ATOM 1779 N N . LEU B 1 38 ? 2.877 22.25 -0.713 1 98.5 38 LEU B N 1
ATOM 1780 C CA . LEU B 1 38 ? 3.059 20.828 -0.45 1 98.5 38 LEU B CA 1
ATOM 1781 C C . LEU B 1 38 ? 4.496 20.531 -0.039 1 98.5 38 LEU B C 1
ATOM 1783 O O . LEU B 1 38 ? 4.73 19.844 0.957 1 98.5 38 LEU B O 1
ATOM 1787 N N . MET B 1 39 ? 5.422 21.109 -0.742 1 98.5 39 MET B N 1
ATOM 1788 C CA . MET B 1 39 ? 6.836 20.859 -0.475 1 98.5 39 MET B CA 1
ATOM 1789 C C . MET B 1 39 ? 7.238 21.438 0.878 1 98.5 39 MET B C 1
ATOM 1791 O O . MET B 1 39 ? 8.047 20.828 1.594 1 98.5 39 MET B O 1
ATOM 1795 N N . HIS B 1 40 ? 6.699 22.547 1.166 1 98 40 HIS B N 1
ATOM 1796 C CA . HIS B 1 40 ? 6.992 23.172 2.447 1 98 40 HIS B CA 1
ATOM 1797 C C . HIS B 1 40 ? 6.59 22.281 3.611 1 98 40 HIS B C 1
ATOM 1799 O O . HIS B 1 40 ? 7.395 22.016 4.508 1 98 40 HIS B O 1
ATOM 1805 N N . TRP B 1 41 ? 5.43 21.781 3.611 1 97.5 41 TRP B N 1
ATOM 1806 C CA . TRP B 1 41 ? 4.938 20.938 4.695 1 97.5 41 TRP B CA 1
ATOM 1807 C C . TRP B 1 41 ? 5.656 19.594 4.703 1 97.5 41 TRP B C 1
ATOM 1809 O O . TRP B 1 41 ? 5.949 19.047 5.77 1 97.5 41 TRP B O 1
ATOM 1819 N N . ARG B 1 42 ? 5.914 19.031 3.52 1 97.44 42 ARG B N 1
ATOM 1820 C CA . ARG B 1 42 ? 6.629 17.766 3.463 1 97.44 42 ARG B CA 1
ATOM 1821 C C . ARG B 1 42 ? 7.996 17.875 4.129 1 97.44 42 ARG B C 1
ATOM 1823 O O . ARG B 1 42 ? 8.391 17 4.906 1 97.44 42 ARG B O 1
ATOM 1830 N N . ALA B 1 43 ? 8.695 18.938 3.846 1 97.5 43 ALA B N 1
ATOM 1831 C CA . ALA B 1 43 ? 10 19.156 4.461 1 97.5 43 ALA B CA 1
ATOM 1832 C C . ALA B 1 43 ? 9.875 19.281 5.977 1 97.5 43 ALA B C 1
ATOM 1834 O O . ALA B 1 43 ? 10.688 18.719 6.719 1 97.5 43 ALA B O 1
ATOM 1835 N N . GLU B 1 44 ? 8.922 20.031 6.418 1 95.62 44 GLU B N 1
ATOM 1836 C CA . GLU B 1 44 ? 8.711 20.203 7.852 1 95.62 44 GLU B CA 1
ATOM 1837 C C . GLU B 1 44 ? 8.391 18.875 8.531 1 95.62 44 GLU B C 1
ATOM 1839 O O . GLU B 1 44 ? 8.906 18.578 9.609 1 95.62 44 GLU B O 1
ATOM 1844 N N . VAL B 1 45 ? 7.559 18.078 7.906 1 92.12 45 VAL B N 1
ATOM 1845 C CA . VAL B 1 45 ? 7.184 16.781 8.461 1 92.12 45 VAL B CA 1
ATOM 1846 C C . VAL B 1 45 ? 8.422 15.891 8.578 1 92.12 45 VAL B C 1
ATOM 1848 O O . VAL B 1 45 ? 8.664 15.305 9.633 1 92.12 45 VAL B O 1
ATOM 1851 N N . ILE B 1 46 ? 9.18 15.781 7.488 1 89.38 46 ILE B N 1
ATOM 1852 C CA . ILE B 1 46 ? 10.367 14.93 7.5 1 89.38 46 ILE B CA 1
ATOM 1853 C C . ILE B 1 46 ? 11.312 15.383 8.609 1 89.38 46 ILE B C 1
ATOM 1855 O O . ILE B 1 46 ? 11.805 14.555 9.383 1 89.38 46 ILE B O 1
ATOM 1859 N N . ARG B 1 47 ? 11.523 16.656 8.758 1 92.62 47 ARG B N 1
ATOM 1860 C CA . ARG B 1 47 ? 12.422 17.203 9.773 1 92.62 47 ARG B CA 1
ATOM 1861 C C . ARG B 1 47 ? 11.945 16.859 11.18 1 92.62 47 ARG B C 1
ATOM 1863 O O . ARG B 1 47 ? 12.734 16.438 12.023 1 92.62 47 ARG B O 1
ATOM 1870 N N . ASN B 1 48 ? 10.664 16.984 11.422 1 84.62 48 ASN B N 1
ATOM 1871 C CA . ASN B 1 48 ? 10.156 16.922 12.789 1 84.62 48 ASN B CA 1
ATOM 1872 C C . ASN B 1 48 ? 9.734 15.508 13.172 1 84.62 48 ASN B C 1
ATOM 1874 O O . ASN B 1 48 ? 9.812 15.125 14.344 1 84.62 48 ASN B O 1
ATOM 1878 N N . VAL B 1 49 ? 9.344 14.711 12.211 1 79.75 49 VAL B N 1
ATOM 1879 C CA . VAL B 1 49 ? 8.859 13.367 12.508 1 79.75 49 VAL B CA 1
ATOM 1880 C C . VAL B 1 49 ? 10.008 12.375 12.414 1 79.75 49 VAL B C 1
ATOM 1882 O O . VAL B 1 49 ? 10.125 11.477 13.258 1 79.75 49 VAL B O 1
ATOM 1885 N N . SER B 1 50 ? 10.82 12.531 11.43 1 72.62 50 SER B N 1
ATOM 1886 C CA . SER B 1 50 ? 11.93 11.609 11.266 1 72.62 50 SER B CA 1
ATOM 1887 C C . SER B 1 50 ? 13.164 12.086 12.031 1 72.62 50 SER B C 1
ATOM 1889 O O . SER B 1 50 ? 14.086 11.312 12.289 1 72.62 50 SER B O 1
ATOM 1891 N N . GLY B 1 51 ? 13.188 13.344 12.367 1 78.5 51 GLY B N 1
ATOM 1892 C CA . GLY B 1 51 ? 14.297 13.898 13.125 1 78.5 51 GLY B CA 1
ATOM 1893 C C . GLY B 1 51 ? 15.539 14.133 12.289 1 78.5 51 GLY B C 1
ATOM 1894 O O . GLY B 1 51 ? 16.641 14.258 12.828 1 78.5 51 GLY B O 1
ATOM 1895 N N . VAL B 1 52 ? 15.461 14.016 11.008 1 83.81 52 VAL B N 1
ATOM 1896 C CA . VAL B 1 52 ? 16.594 14.219 10.117 1 83.81 52 VAL B CA 1
ATOM 1897 C C . VAL B 1 52 ? 16.266 15.289 9.078 1 83.81 52 VAL B C 1
ATOM 1899 O O . VAL B 1 52 ? 15.094 15.445 8.703 1 83.81 52 VAL B O 1
ATOM 1902 N N . GLU B 1 53 ? 17.281 16.016 8.719 1 93.44 53 GLU B N 1
ATOM 1903 C CA . GLU B 1 53 ? 17.109 16.953 7.613 1 93.44 53 GLU B CA 1
ATOM 1904 C C . GLU B 1 53 ? 16.906 16.219 6.293 1 93.44 53 GLU B C 1
ATOM 1906 O O . GLU B 1 53 ? 17.641 15.281 5.98 1 93.44 53 GLU B O 1
ATOM 1911 N N . PRO B 1 54 ? 15.898 16.672 5.566 1 93.12 54 PRO B N 1
ATOM 1912 C CA . PRO B 1 54 ? 15.68 15.969 4.297 1 93.12 54 PRO B CA 1
ATOM 1913 C C . PRO B 1 54 ? 16.844 16.125 3.33 1 93.12 54 PRO B C 1
ATOM 1915 O O . PRO B 1 54 ? 17.328 17.234 3.1 1 93.12 54 PRO B O 1
ATOM 1918 N N . HIS B 1 55 ? 17.266 15.055 2.83 1 93.44 55 HIS B N 1
ATOM 1919 C CA . HIS B 1 55 ? 18.297 15.078 1.785 1 93.44 55 HIS B CA 1
ATOM 1920 C C . HIS B 1 55 ? 17.75 15.703 0.502 1 93.44 55 HIS B C 1
ATOM 1922 O O . HIS B 1 55 ? 16.594 15.469 0.135 1 93.44 55 HIS B O 1
ATOM 1928 N N . PRO B 1 56 ? 18.578 16.484 -0.204 1 95.38 56 PRO B N 1
ATOM 1929 C CA . PRO B 1 56 ? 18.125 17.125 -1.435 1 95.38 56 PRO B CA 1
ATOM 1930 C C . PRO B 1 56 ? 17.531 16.141 -2.436 1 95.38 56 PRO B C 1
ATOM 1932 O O . PRO B 1 56 ? 16.531 16.438 -3.09 1 95.38 56 PRO B O 1
ATOM 1935 N N . ARG B 1 57 ? 18.141 15.008 -2.543 1 94.75 57 ARG B N 1
ATOM 1936 C CA . ARG B 1 57 ? 17.641 14.008 -3.479 1 94.75 57 ARG B CA 1
ATOM 1937 C C . ARG B 1 57 ? 16.234 13.555 -3.092 1 94.75 57 ARG B C 1
ATOM 1939 O O . ARG B 1 57 ? 15.398 13.297 -3.961 1 94.75 57 ARG B O 1
ATOM 1946 N N . MET B 1 58 ? 15.984 13.461 -1.867 1 93.94 58 MET B N 1
ATOM 1947 C CA . MET B 1 58 ? 14.664 13.07 -1.39 1 93.94 58 MET B CA 1
ATOM 1948 C C . MET B 1 58 ? 13.633 14.156 -1.675 1 93.94 58 MET B C 1
ATOM 1950 O O . MET B 1 58 ? 12.492 13.859 -2.02 1 93.94 58 MET B O 1
ATOM 1954 N N . LEU B 1 59 ? 14.023 15.422 -1.502 1 96.69 59 LEU B N 1
ATOM 1955 C CA . LEU B 1 59 ? 13.125 16.531 -1.812 1 96.69 59 LEU B CA 1
ATOM 1956 C C . LEU B 1 59 ? 12.789 16.547 -3.299 1 96.69 59 LEU B C 1
ATOM 1958 O O . LEU B 1 59 ? 11.648 16.828 -3.676 1 96.69 59 LEU B O 1
ATOM 1962 N N . VAL B 1 60 ? 13.766 16.25 -4.133 1 97.62 60 VAL B N 1
ATOM 1963 C CA . VAL B 1 60 ? 13.523 16.172 -5.57 1 97.62 60 VAL B CA 1
ATOM 1964 C C . VAL B 1 60 ? 12.523 15.047 -5.859 1 97.62 60 VAL B C 1
ATOM 1966 O O . VAL B 1 60 ? 11.586 15.227 -6.645 1 97.62 60 VAL B O 1
ATOM 1969 N N . ALA B 1 61 ? 12.727 13.93 -5.227 1 97.19 61 ALA B N 1
ATOM 1970 C CA . ALA B 1 61 ? 11.828 12.797 -5.41 1 97.19 61 ALA B CA 1
ATOM 1971 C C . ALA B 1 61 ? 10.406 13.141 -4.969 1 97.19 61 ALA B C 1
ATOM 1973 O O . ALA B 1 61 ? 9.438 12.742 -5.621 1 97.19 61 ALA B O 1
ATOM 1974 N N . ASN B 1 62 ? 10.32 13.852 -3.84 1 98.31 62 ASN B N 1
ATOM 1975 C CA . ASN B 1 62 ? 9 14.273 -3.385 1 98.31 62 ASN B CA 1
ATOM 1976 C C . ASN B 1 62 ? 8.344 15.227 -4.379 1 98.31 62 ASN B C 1
ATOM 1978 O O . ASN B 1 62 ? 7.141 15.148 -4.629 1 98.31 62 ASN B O 1
ATOM 1982 N N . ARG B 1 63 ? 9.086 16.109 -4.922 1 98.44 63 ARG B N 1
ATOM 1983 C CA . ARG B 1 63 ? 8.57 17.031 -5.93 1 98.44 63 ARG B CA 1
ATOM 1984 C C . ARG B 1 63 ? 8.016 16.281 -7.133 1 98.44 63 ARG B C 1
ATOM 1986 O O . ARG B 1 63 ? 6.922 16.578 -7.613 1 98.44 63 ARG B O 1
ATOM 1993 N N . GLN B 1 64 ? 8.742 15.336 -7.621 1 98.19 64 GLN B N 1
ATOM 1994 C CA . GLN B 1 64 ? 8.305 14.531 -8.758 1 98.19 64 GLN B CA 1
ATOM 1995 C C . GLN B 1 64 ? 7.039 13.75 -8.43 1 98.19 64 GLN B C 1
ATOM 1997 O O . GLN B 1 64 ? 6.129 13.656 -9.25 1 98.19 64 GLN B O 1
ATOM 2002 N N . TYR B 1 65 ? 7.039 13.273 -7.266 1 98.25 65 TYR B N 1
ATOM 2003 C CA . TYR B 1 65 ? 5.852 12.562 -6.809 1 98.25 65 TYR B CA 1
ATOM 2004 C C . TYR B 1 65 ? 4.621 13.461 -6.855 1 98.25 65 TYR B C 1
ATOM 2006 O O . TYR B 1 65 ? 3.586 13.078 -7.406 1 98.25 65 TYR B O 1
ATOM 2014 N N . TYR B 1 66 ? 4.754 14.609 -6.246 1 98.5 66 TYR B N 1
ATOM 2015 C CA . TYR B 1 66 ? 3.619 15.523 -6.195 1 98.5 66 TYR B CA 1
ATOM 2016 C C . TYR B 1 66 ? 3.164 15.914 -7.598 1 98.5 66 TYR B C 1
ATOM 2018 O O . TYR B 1 66 ? 1.964 15.93 -7.883 1 98.5 66 TYR B O 1
ATOM 2026 N N . ARG B 1 67 ? 4.051 16.203 -8.461 1 98 67 ARG B N 1
ATOM 2027 C CA . ARG B 1 67 ? 3.703 16.609 -9.82 1 98 67 ARG B CA 1
ATOM 2028 C C . ARG B 1 67 ? 2.875 15.523 -10.516 1 98 67 ARG B C 1
ATOM 2030 O O . ARG B 1 67 ? 1.869 15.828 -11.164 1 98 67 ARG B O 1
ATOM 2037 N N . LYS B 1 68 ? 3.244 14.352 -10.328 1 97.25 68 LYS B N 1
ATOM 2038 C CA . LYS B 1 68 ? 2.562 13.234 -10.969 1 97.25 68 LYS B CA 1
ATOM 2039 C C . LYS B 1 68 ? 1.211 12.961 -10.312 1 97.25 68 LYS B C 1
ATOM 2041 O O . LYS B 1 68 ? 0.184 12.914 -10.992 1 97.25 68 LYS B O 1
ATOM 2046 N N . HIS B 1 69 ? 1.17 12.953 -9.023 1 98 69 HIS B N 1
ATOM 2047 C CA . HIS B 1 69 ? 0.034 12.352 -8.328 1 98 69 HIS B CA 1
ATOM 2048 C C . HIS B 1 69 ? -1.025 13.398 -8 1 98 69 HIS B C 1
ATOM 2050 O O . HIS B 1 69 ? -2.178 13.062 -7.727 1 98 69 HIS B O 1
ATOM 2056 N N . ILE B 1 70 ? -0.606 14.688 -7.988 1 97.31 70 ILE B N 1
ATOM 2057 C CA . ILE B 1 70 ? -1.629 15.727 -7.941 1 97.31 70 ILE B CA 1
ATOM 2058 C C . ILE B 1 70 ? -2.361 15.789 -9.281 1 97.31 70 ILE B C 1
ATOM 2060 O O . ILE B 1 70 ? -3.59 15.875 -9.32 1 97.31 70 ILE B O 1
ATOM 2064 N N . ALA B 1 71 ? -1.639 15.656 -10.367 1 95.75 71 ALA B N 1
ATOM 2065 C CA . ALA B 1 71 ? -2.195 15.742 -11.719 1 95.75 71 ALA B CA 1
ATOM 2066 C C . ALA B 1 71 ? -3.17 14.602 -11.984 1 95.75 71 ALA B C 1
ATOM 2068 O O . ALA B 1 71 ? -4.199 14.789 -12.633 1 95.75 71 ALA B O 1
ATOM 2069 N N . ASP B 1 72 ? -2.904 13.414 -11.508 1 95.38 72 ASP B N 1
ATOM 2070 C CA . ASP B 1 72 ? -3.768 12.289 -11.828 1 95.38 72 ASP B CA 1
ATOM 2071 C C . ASP B 1 72 ? -4.723 11.977 -10.672 1 95.38 72 ASP B C 1
ATOM 2073 O O . ASP B 1 72 ? -5.367 10.93 -10.656 1 95.38 72 ASP B O 1
ATOM 2077 N N . ASP B 1 73 ? -4.754 12.859 -9.664 1 96.5 73 ASP B N 1
ATOM 2078 C CA . ASP B 1 73 ? -5.707 12.844 -8.562 1 96.5 73 ASP B CA 1
ATOM 2079 C C . ASP B 1 73 ? -5.508 11.617 -7.672 1 96.5 73 ASP B C 1
ATOM 2081 O O . ASP B 1 73 ? -6.469 11.086 -7.113 1 96.5 73 ASP B O 1
ATOM 2085 N N . THR B 1 74 ? -4.27 11.117 -7.578 1 97.81 74 THR B N 1
ATOM 2086 C CA . THR B 1 74 ? -3.996 9.969 -6.715 1 97.81 74 THR B CA 1
ATOM 2087 C C . THR B 1 74 ? -3.293 10.414 -5.434 1 97.81 74 THR B C 1
ATOM 2089 O O . THR B 1 74 ? -2.73 9.586 -4.711 1 97.81 74 THR B O 1
ATOM 2092 N N . HIS B 1 75 ? -3.285 11.766 -5.223 1 98.12 75 HIS B N 1
ATOM 2093 C CA . HIS B 1 75 ? -2.797 12.344 -3.975 1 98.12 75 HIS B CA 1
ATOM 2094 C C . HIS B 1 75 ? -3.725 13.445 -3.479 1 98.12 75 HIS B C 1
ATOM 2096 O O . HIS B 1 75 ? -4.191 14.273 -4.266 1 98.12 75 HIS B O 1
ATOM 2102 N N . LEU B 1 76 ? -3.957 13.406 -2.201 1 97.5 76 LEU B N 1
ATOM 2103 C CA . LEU B 1 76 ? -4.773 14.414 -1.535 1 97.5 76 LEU B CA 1
ATOM 2104 C C . LEU B 1 76 ? -4.113 14.883 -0.246 1 97.5 76 LEU B C 1
ATOM 2106 O O . LEU B 1 76 ? -3.592 14.078 0.524 1 97.5 76 LEU B O 1
ATOM 2110 N N . ALA B 1 77 ? -4.125 16.188 -0.062 1 97.88 77 ALA B N 1
ATOM 2111 C CA . ALA B 1 77 ? -3.48 16.75 1.123 1 97.88 77 ALA B CA 1
ATOM 2112 C C . ALA B 1 77 ? -4.312 17.891 1.719 1 97.88 77 ALA B C 1
ATOM 2114 O O . ALA B 1 77 ? -4.938 18.656 0.986 1 97.88 77 ALA B O 1
ATOM 2115 N N . PHE B 1 78 ? -4.277 17.969 3.041 1 96.88 78 PHE B N 1
ATOM 2116 C CA . PHE B 1 78 ? -4.914 19.047 3.785 1 96.88 78 PHE B CA 1
ATOM 2117 C C . PHE B 1 78 ? -3.922 19.719 4.727 1 96.88 78 PHE B C 1
ATOM 2119 O O . PHE B 1 78 ? -3.033 19.047 5.27 1 96.88 78 PHE B O 1
ATOM 2126 N N . VAL B 1 79 ? -4.137 20.953 4.895 1 97.25 79 VAL B N 1
ATOM 2127 C CA . VAL B 1 79 ? -3.502 21.719 5.965 1 97.25 79 VAL B CA 1
ATOM 2128 C C . VAL B 1 79 ? -4.551 22.156 6.988 1 97.25 79 VAL B C 1
ATOM 2130 O O . VAL B 1 79 ? -5.652 22.562 6.617 1 97.25 79 VAL B O 1
ATOM 2133 N N . ALA B 1 80 ? -4.172 22.016 8.211 1 94.38 80 ALA B N 1
ATOM 2134 C CA . ALA B 1 80 ? -5.059 22.422 9.305 1 94.38 80 ALA B CA 1
ATOM 2135 C C . ALA B 1 80 ? -4.68 23.797 9.828 1 94.38 80 ALA B C 1
ATOM 2137 O O . ALA B 1 80 ? -3.496 24.109 9.977 1 94.38 80 ALA B O 1
ATOM 2138 N N . GLU B 1 81 ? -5.695 24.562 10.094 1 95.12 81 GLU B N 1
ATOM 2139 C CA . GLU B 1 81 ? -5.551 25.844 10.797 1 95.12 81 GLU B CA 1
ATOM 2140 C C . GLU B 1 81 ? -6.301 25.828 12.125 1 95.12 81 GLU B C 1
ATOM 2142 O O . GLU B 1 81 ? -7.43 25.328 12.203 1 95.12 81 GLU B O 1
ATOM 2147 N N . TYR B 1 82 ? -5.594 26.234 13.109 1 92.88 82 TYR B N 1
ATOM 2148 C CA . TYR B 1 82 ? -6.184 26.484 14.422 1 92.88 82 TYR B CA 1
ATOM 2149 C C . TYR B 1 82 ? -6.273 27.984 14.703 1 92.88 82 TYR B C 1
ATOM 2151 O O . TYR B 1 82 ? -5.254 28.641 14.898 1 92.88 82 TYR B O 1
ATOM 2159 N N . ASP B 1 83 ? -7.543 28.484 14.734 1 91.25 83 ASP B N 1
ATOM 2160 C CA . ASP B 1 83 ? -7.781 29.906 14.914 1 91.25 83 ASP B CA 1
ATOM 2161 C C . ASP B 1 83 ? -6.988 30.734 13.906 1 91.25 83 ASP B C 1
ATOM 2163 O O . ASP B 1 83 ? -6.328 31.703 14.281 1 91.25 83 ASP B O 1
ATOM 2167 N N . GLY B 1 84 ? -6.875 30.281 12.688 1 91.88 84 GLY B N 1
ATOM 2168 C CA . GLY B 1 84 ? -6.301 31.031 11.586 1 91.88 84 GLY B CA 1
ATOM 2169 C C . GLY B 1 84 ? -4.816 30.766 11.398 1 91.88 84 GLY B C 1
ATOM 2170 O O . GLY B 1 84 ? -4.211 31.266 10.445 1 91.88 84 GLY B O 1
ATOM 2171 N N . VAL B 1 85 ? -4.23 30.016 12.32 1 94.81 85 VAL B N 1
ATOM 2172 C CA . VAL B 1 85 ? -2.801 29.734 12.25 1 94.81 85 VAL B CA 1
ATOM 2173 C C . VAL B 1 85 ? -2.58 28.312 11.742 1 94.81 85 VAL B C 1
ATOM 2175 O O . VAL B 1 85 ? -3.088 27.344 12.336 1 94.81 85 VAL B O 1
ATOM 2178 N N . GLU B 1 86 ? -1.845 28.172 10.594 1 97.06 86 GLU B N 1
ATOM 2179 C CA . GLU B 1 86 ? -1.499 26.828 10.117 1 97.06 86 GLU B CA 1
ATOM 2180 C C . GLU B 1 86 ? -0.732 26.047 11.18 1 97.06 86 GLU B C 1
ATOM 2182 O O . GLU B 1 86 ? 0.21 26.562 11.781 1 97.06 86 GLU B O 1
ATOM 2187 N N . CYS B 1 87 ? -1.141 24.797 11.398 1 95.69 87 CYS B N 1
ATOM 2188 C CA . CYS B 1 87 ? -0.537 24.125 12.547 1 95.69 87 CYS B CA 1
ATOM 2189 C C . CYS B 1 87 ? -0.336 22.641 12.273 1 95.69 87 CYS B C 1
ATOM 2191 O O . CYS B 1 87 ? 0.259 21.922 13.086 1 95.69 87 CYS B O 1
ATOM 2193 N N . GLY B 1 88 ? -0.799 22.094 11.125 1 94.69 88 GLY B N 1
ATOM 2194 C CA . GLY B 1 88 ? -0.666 20.672 10.836 1 94.69 88 GLY B CA 1
ATOM 2195 C C . GLY B 1 88 ? -1.064 20.312 9.422 1 94.69 88 GLY B C 1
ATOM 2196 O O . GLY B 1 88 ? -1.532 21.172 8.664 1 94.69 88 GLY B O 1
ATOM 2197 N N . CYS B 1 89 ? -0.814 19.016 9.125 1 95.62 89 CYS B N 1
ATOM 2198 C CA . CYS B 1 89 ? -1.14 18.547 7.781 1 95.62 89 CYS B CA 1
ATOM 2199 C C . CYS B 1 89 ? -1.363 17.047 7.77 1 95.62 89 CYS B C 1
ATOM 2201 O O . CYS B 1 89 ? -1.114 16.359 8.766 1 95.62 89 CYS B O 1
ATOM 2203 N N . GLY B 1 90 ? -1.945 16.562 6.742 1 92.44 90 GLY B N 1
ATOM 2204 C CA . GLY B 1 90 ? -2.141 15.148 6.438 1 92.44 90 GLY B CA 1
ATOM 2205 C C . GLY B 1 90 ? -2.391 14.883 4.965 1 92.44 90 GLY B C 1
ATOM 2206 O O . GLY B 1 90 ? -2.812 15.781 4.23 1 92.44 90 GLY B O 1
ATOM 2207 N N . ALA B 1 91 ? -2.094 13.68 4.602 1 95.44 91 ALA B N 1
ATOM 2208 C CA . ALA B 1 91 ? -2.254 13.359 3.186 1 95.44 91 ALA B CA 1
ATOM 2209 C C . ALA B 1 91 ? -2.629 11.891 2.996 1 95.44 91 ALA B C 1
ATOM 2211 O O . ALA B 1 91 ? -2.512 11.086 3.926 1 95.44 91 ALA B O 1
ATOM 2212 N N . VAL B 1 92 ? -3.1 11.617 1.756 1 93.75 92 VAL B N 1
ATOM 2213 C CA . VAL B 1 92 ? -3.408 10.25 1.353 1 93.75 92 VAL B CA 1
ATOM 2214 C C . VAL B 1 92 ? -2.75 9.945 0.009 1 93.75 92 VAL B C 1
ATOM 2216 O O . VAL B 1 92 ? -2.793 10.766 -0.911 1 93.75 92 VAL B O 1
ATOM 2219 N N . CYS B 1 93 ? -2.064 8.836 -0.012 1 95.44 93 CYS B N 1
ATOM 2220 C CA . CYS B 1 93 ? -1.65 8.242 -1.278 1 95.44 93 CYS B CA 1
ATOM 2221 C C . CYS B 1 93 ? -2.635 7.172 -1.727 1 95.44 93 CYS B C 1
ATOM 2223 O O . CYS B 1 93 ? -2.777 6.137 -1.07 1 95.44 93 CYS B O 1
ATOM 2225 N N . PHE B 1 94 ? -3.312 7.434 -2.846 1 96.06 94 PHE B N 1
ATOM 2226 C CA . PHE B 1 94 ? -4.246 6.453 -3.385 1 96.06 94 PHE B CA 1
ATOM 2227 C C . PHE B 1 94 ? -3.537 5.484 -4.32 1 96.06 94 PHE B C 1
ATOM 2229 O O . PHE B 1 94 ? -2.775 5.902 -5.195 1 96.06 94 PHE B O 1
ATOM 2236 N N . THR B 1 95 ? -3.76 4.223 -4.055 1 94.5 95 THR B N 1
ATOM 2237 C CA . THR B 1 95 ? -3.131 3.176 -4.852 1 94.5 95 THR B CA 1
ATOM 2238 C C . THR B 1 95 ? -4.129 2.07 -5.18 1 94.5 95 THR B C 1
ATOM 2240 O O . THR B 1 95 ? -5.281 2.117 -4.738 1 94.5 95 THR B O 1
ATOM 2243 N N . GLU B 1 96 ? -3.709 1.178 -6.066 1 95.06 96 GLU B N 1
ATOM 2244 C CA . GLU B 1 96 ? -4.547 0.04 -6.434 1 95.06 96 GLU B CA 1
ATOM 2245 C C . GLU B 1 96 ? -3.811 -1.279 -6.223 1 95.06 96 GLU B C 1
ATOM 2247 O O . GLU B 1 96 ? -2.6 -1.361 -6.438 1 95.06 96 GLU B O 1
ATOM 2252 N N . GLU B 1 97 ? -4.504 -2.213 -5.68 1 91.44 97 GLU B N 1
ATOM 2253 C CA . GLU B 1 97 ? -4.082 -3.607 -5.609 1 91.44 97 GLU B CA 1
ATOM 2254 C C . GLU B 1 97 ? -5.094 -4.527 -6.285 1 91.44 97 GLU B C 1
ATOM 2256 O O . GLU B 1 97 ? -6.125 -4.066 -6.781 1 91.44 97 GLU B O 1
ATOM 2261 N N . LEU B 1 98 ? -4.715 -5.805 -6.34 1 94.75 98 LEU B N 1
ATOM 2262 C CA . LEU B 1 98 ? -5.672 -6.758 -6.887 1 94.75 98 LEU B CA 1
ATOM 2263 C C . LEU B 1 98 ? -6.969 -6.75 -6.086 1 94.75 98 LEU B C 1
ATOM 2265 O O . LEU B 1 98 ? -6.945 -6.895 -4.859 1 94.75 98 LEU B O 1
ATOM 2269 N N . PRO B 1 99 ? -8.109 -6.551 -6.832 1 93.81 99 PRO B N 1
ATOM 2270 C CA . PRO B 1 99 ? -9.391 -6.684 -6.133 1 93.81 99 PRO B CA 1
ATOM 2271 C C . PRO B 1 99 ? -9.555 -8.039 -5.453 1 93.81 99 PRO B C 1
ATOM 2273 O O . PRO B 1 99 ? -9.141 -9.062 -6.004 1 93.81 99 PRO B O 1
ATOM 2276 N N . SER B 1 100 ? -10.094 -8.047 -4.27 1 86.19 100 SER B N 1
ATOM 2277 C CA . SER B 1 100 ? -10.273 -9.227 -3.43 1 86.19 100 SER B CA 1
ATOM 2278 C C . SER B 1 100 ? -11.594 -9.164 -2.668 1 86.19 100 SER B C 1
ATOM 2280 O O . SER B 1 100 ? -12.266 -8.133 -2.67 1 86.19 100 SER B O 1
ATOM 2282 N N . PRO B 1 101 ? -11.953 -10.266 -2.08 1 81.19 101 PRO B N 1
ATOM 2283 C CA . PRO B 1 101 ? -13.219 -10.266 -1.34 1 81.19 101 PRO B CA 1
ATOM 2284 C C . PRO B 1 101 ? -13.25 -9.203 -0.242 1 81.19 101 PRO B C 1
ATOM 2286 O O . PRO B 1 101 ? -14.297 -8.586 -0.005 1 81.19 101 PRO B O 1
ATOM 2289 N N . ASN B 1 102 ? -12.172 -8.922 0.387 1 72.81 102 ASN B N 1
ATOM 2290 C CA . ASN B 1 102 ? -12.133 -7.918 1.446 1 72.81 102 ASN B CA 1
ATOM 2291 C C . ASN B 1 102 ? -11.859 -6.523 0.889 1 72.81 102 ASN B C 1
ATOM 2293 O O . ASN B 1 102 ? -11.898 -5.535 1.626 1 72.81 102 ASN B O 1
ATOM 2297 N N . ASN B 1 103 ? -11.602 -6.406 -0.324 1 83.62 103 ASN B N 1
ATOM 2298 C CA . ASN B 1 103 ? -11.375 -5.168 -1.061 1 83.62 103 ASN B CA 1
ATOM 2299 C C . ASN B 1 103 ? -11.805 -5.297 -2.52 1 83.62 103 ASN B C 1
ATOM 2301 O O . ASN B 1 103 ? -10.961 -5.355 -3.416 1 83.62 103 ASN B O 1
ATOM 2305 N N . PRO B 1 104 ? -13.07 -5.258 -2.762 1 86.88 104 PRO B N 1
ATOM 2306 C CA . PRO B 1 104 ? -13.586 -5.59 -4.09 1 86.88 104 PRO B CA 1
ATOM 2307 C C . PRO B 1 104 ? -13.164 -4.586 -5.16 1 86.88 104 PRO B C 1
ATOM 2309 O O . PRO B 1 104 ? -13.125 -4.926 -6.344 1 86.88 104 PRO B O 1
ATOM 2312 N N . THR B 1 105 ? -12.844 -3.369 -4.785 1 87.81 105 THR B N 1
ATOM 2313 C CA . THR B 1 105 ? -12.453 -2.365 -5.77 1 87.81 105 THR B CA 1
ATOM 2314 C C . THR B 1 105 ? -10.953 -2.414 -6.031 1 87.81 105 THR B C 1
ATOM 2316 O O . THR B 1 105 ? -10.477 -1.924 -7.055 1 87.81 105 THR B O 1
ATOM 2319 N N . GLY B 1 106 ? -10.219 -2.893 -5.051 1 91.06 106 GLY B N 1
ATOM 2320 C CA . GLY B 1 106 ? -8.766 -2.891 -5.121 1 91.06 106 GLY B CA 1
ATOM 2321 C C . GLY B 1 106 ? -8.156 -1.543 -4.793 1 91.06 106 GLY B C 1
ATOM 2322 O O . GLY B 1 106 ? -6.934 -1.396 -4.793 1 91.06 106 GLY B O 1
ATOM 2323 N N . ARG B 1 107 ? -9.031 -0.538 -4.523 1 92.12 107 ARG B N 1
ATOM 2324 C CA . ARG B 1 107 ? -8.523 0.795 -4.207 1 92.12 107 ARG B CA 1
ATOM 2325 C C . ARG B 1 107 ? -8.086 0.879 -2.75 1 92.12 107 ARG B C 1
ATOM 2327 O O . ARG B 1 107 ? -8.766 0.369 -1.857 1 92.12 107 ARG B O 1
ATOM 2334 N N . CYS B 1 108 ? -6.906 1.428 -2.59 1 88.69 108 CYS B N 1
ATOM 2335 C CA . CYS B 1 108 ? -6.336 1.577 -1.257 1 88.69 108 CYS B CA 1
ATOM 2336 C C . CYS B 1 108 ? -5.965 3.029 -0.982 1 88.69 108 CYS B C 1
ATOM 2338 O O . CYS B 1 108 ? -5.703 3.795 -1.913 1 88.69 108 CYS B O 1
ATOM 2340 N N . ALA B 1 109 ? -6.012 3.354 0.251 1 88.75 109 ALA B N 1
ATOM 2341 C CA . ALA B 1 109 ? -5.578 4.668 0.718 1 88.75 109 ALA B CA 1
ATOM 2342 C C . ALA B 1 109 ? -4.484 4.539 1.777 1 88.75 109 ALA B C 1
ATOM 2344 O O . ALA B 1 109 ? -4.676 3.865 2.793 1 88.75 109 ALA B O 1
ATOM 2345 N N . TYR B 1 110 ? -3.412 5.152 1.483 1 87.44 110 TYR B N 1
ATOM 2346 C CA . TYR B 1 110 ? -2.312 5.203 2.439 1 87.44 110 TYR B CA 1
ATOM 2347 C C . TYR B 1 110 ? -2.203 6.586 3.068 1 87.44 110 TYR B C 1
ATOM 2349 O O . TYR B 1 110 ? -1.819 7.551 2.402 1 87.44 110 TYR B O 1
ATOM 2357 N N . LEU B 1 111 ? -2.531 6.641 4.344 1 85.69 111 LEU B N 1
ATOM 2358 C CA . LEU B 1 111 ? -2.441 7.914 5.055 1 85.69 111 LEU B CA 1
ATOM 2359 C C . LEU B 1 111 ? -1.006 8.195 5.48 1 85.69 111 LEU B C 1
ATOM 2361 O O . LEU B 1 111 ? -0.375 7.367 6.141 1 85.69 111 LEU B O 1
ATOM 2365 N N . MET B 1 112 ? -0.547 9.344 5.047 1 87.38 112 MET B N 1
ATOM 2366 C CA . MET B 1 112 ? 0.819 9.766 5.336 1 87.38 112 MET B CA 1
ATOM 2367 C C . MET B 1 112 ? 0.864 11.25 5.676 1 87.38 112 MET B C 1
ATOM 2369 O O . MET B 1 112 ? -0.119 11.969 5.48 1 87.38 112 MET B O 1
ATOM 2373 N N . ASN B 1 113 ? 2.062 11.641 6.172 1 91.81 113 ASN B N 1
ATOM 2374 C CA . ASN B 1 113 ? 2.348 13.055 6.379 1 91.81 113 ASN B CA 1
ATOM 2375 C C . ASN B 1 113 ? 1.425 13.664 7.426 1 91.81 113 ASN B C 1
ATOM 2377 O O . ASN B 1 113 ? 1.069 14.844 7.336 1 91.81 113 ASN B O 1
ATOM 2381 N N . ILE B 1 114 ? 1.029 12.75 8.273 1 85.5 114 ILE B N 1
ATOM 2382 C CA . ILE B 1 114 ? 0.217 13.234 9.383 1 85.5 114 ILE B CA 1
ATOM 2383 C C . ILE B 1 114 ? 1.109 13.93 10.414 1 85.5 114 ILE B C 1
ATOM 2385 O O . ILE B 1 114 ? 1.996 13.297 11 1 85.5 114 ILE B O 1
ATOM 2389 N N . TYR B 1 115 ? 0.816 15.227 10.656 1 87.75 115 TYR B N 1
ATOM 2390 C CA . TYR B 1 115 ? 1.715 16.016 11.492 1 87.75 115 TYR B CA 1
ATOM 2391 C C . TYR B 1 115 ? 0.992 17.219 12.078 1 87.75 115 TYR B C 1
ATOM 2393 O O . TYR B 1 115 ? 0.206 17.891 11.391 1 87.75 115 TYR B O 1
ATOM 2401 N N . VAL B 1 116 ? 1.166 17.391 13.336 1 89.06 116 VAL B N 1
ATOM 2402 C CA . VAL B 1 116 ? 0.726 18.578 14.047 1 89.06 116 VAL B CA 1
ATOM 2403 C C . VAL B 1 116 ? 1.907 19.203 14.789 1 89.06 116 VAL B C 1
ATOM 2405 O O . VAL B 1 116 ? 2.654 18.516 15.477 1 89.06 116 VAL B O 1
ATOM 2408 N N . ARG B 1 117 ? 2.068 20.531 14.594 1 91.38 117 ARG B N 1
ATOM 2409 C CA . ARG B 1 117 ? 3.133 21.219 15.32 1 91.38 117 ARG B CA 1
ATOM 2410 C C . ARG B 1 117 ? 2.973 21.031 16.828 1 91.38 117 ARG B C 1
ATOM 2412 O O . ARG B 1 117 ? 1.853 21.047 17.344 1 91.38 117 ARG B O 1
ATOM 2419 N N . GLU B 1 118 ? 4.09 20.969 17.469 1 84.81 118 GLU B N 1
ATOM 2420 C CA . GLU B 1 118 ? 4.137 20.609 18.875 1 84.81 118 GLU B CA 1
ATOM 2421 C C . GLU B 1 118 ? 3.252 21.531 19.703 1 84.81 118 GLU B C 1
ATOM 2423 O O . GLU B 1 118 ? 2.498 21.078 20.562 1 84.81 118 GLU B O 1
ATOM 2428 N N . LEU B 1 119 ? 3.264 22.797 19.531 1 91.25 119 LEU B N 1
ATOM 2429 C CA . LEU B 1 119 ? 2.549 23.812 20.312 1 91.25 119 LEU B CA 1
ATOM 2430 C C . LEU B 1 119 ? 1.041 23.609 20.203 1 91.25 119 LEU B C 1
ATOM 2432 O O . LEU B 1 119 ? 0.281 24.141 21.016 1 91.25 119 LEU B O 1
ATOM 2436 N N . PHE B 1 120 ? 0.633 22.859 19.234 1 88 120 PHE B N 1
ATOM 2437 C CA . PHE B 1 120 ? -0.795 22.734 18.953 1 88 120 PHE B CA 1
ATOM 2438 C C . PHE B 1 120 ? -1.285 21.328 19.234 1 88 120 PHE B C 1
ATOM 2440 O O . PHE B 1 120 ? -2.424 20.984 18.906 1 88 120 PHE B O 1
ATOM 2447 N N . ARG B 1 121 ? -0.515 20.5 19.766 1 80.81 121 ARG B N 1
ATOM 2448 C CA . ARG B 1 121 ? -0.87 19.109 20.016 1 80.81 121 ARG B CA 1
ATOM 2449 C C . ARG B 1 121 ? -1.844 18.984 21.172 1 80.81 121 ARG B C 1
ATOM 2451 O O . ARG B 1 121 ? -2.053 19.938 21.922 1 80.81 121 ARG B O 1
ATOM 2458 N N . ASN B 1 122 ? -2.561 17.922 21.125 1 75.25 122 ASN B N 1
ATOM 2459 C CA . ASN B 1 122 ? -3.545 17.578 22.156 1 75.25 122 ASN B CA 1
ATOM 2460 C C . ASN B 1 122 ? -4.762 18.5 22.078 1 75.25 122 ASN B C 1
ATOM 2462 O O . ASN B 1 122 ? -5.359 18.828 23.109 1 75.25 122 ASN B O 1
ATOM 2466 N N . LYS B 1 123 ? -5.094 18.984 20.969 1 78.94 123 LYS B N 1
ATOM 2467 C CA . LYS B 1 123 ? -6.254 19.828 20.734 1 78.94 123 LYS B CA 1
ATOM 2468 C C . LYS B 1 123 ? -7.223 19.188 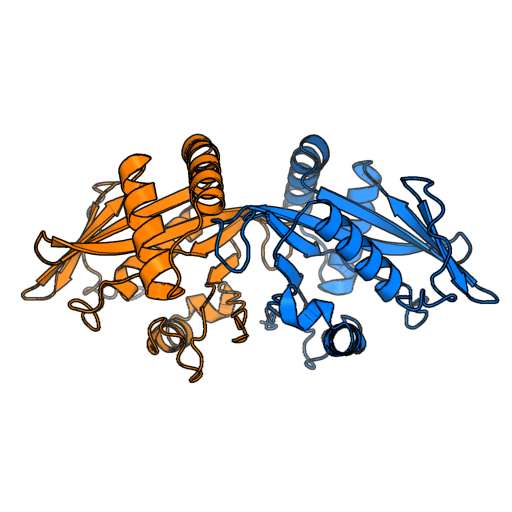19.75 1 78.94 123 LYS B C 1
ATOM 2470 O O . LYS B 1 123 ? -8.125 19.844 19.234 1 78.94 123 LYS B O 1
ATOM 2475 N N . GLY B 1 124 ? -6.926 17.953 19.359 1 75.06 124 GLY B N 1
ATOM 2476 C CA . GLY B 1 124 ? -7.836 17.203 18.5 1 75.06 124 GLY B CA 1
ATOM 2477 C C . GLY B 1 124 ? -7.582 17.438 17.031 1 75.06 124 GLY B C 1
ATOM 2478 O O . GLY B 1 124 ? -8.312 16.906 16.172 1 75.06 124 GLY B O 1
ATOM 2479 N N . ILE B 1 125 ? -6.582 18.156 16.688 1 82.81 125 ILE B N 1
ATOM 2480 C CA . ILE B 1 125 ? -6.309 18.547 15.312 1 82.81 125 ILE B CA 1
ATOM 2481 C C . ILE B 1 125 ? -6.031 17.312 14.461 1 82.81 125 ILE B C 1
ATOM 2483 O O . ILE B 1 125 ? -6.613 17.141 13.391 1 82.81 125 ILE B O 1
ATOM 2487 N N . ALA B 1 126 ? -5.219 16.391 14.945 1 80.31 126 ALA B N 1
ATOM 2488 C CA . ALA B 1 126 ? -4.891 15.172 14.211 1 80.31 126 ALA B CA 1
ATOM 2489 C C . ALA B 1 126 ? -6.137 14.32 13.969 1 80.31 126 ALA B C 1
ATOM 2491 O O . ALA B 1 126 ? -6.301 13.734 12.891 1 80.31 126 ALA B O 1
ATOM 2492 N N . HIS B 1 127 ? -6.918 14.352 14.883 1 75.06 127 HIS B N 1
ATOM 2493 C CA . HIS B 1 127 ? -8.172 13.609 14.766 1 75.06 127 HIS B CA 1
ATOM 2494 C C . HIS B 1 127 ? -9 14.109 13.586 1 75.06 127 HIS B C 1
ATOM 2496 O O . HIS B 1 127 ? -9.484 13.312 12.781 1 75.06 127 HIS B O 1
ATOM 2502 N N . HIS B 1 128 ? -9.148 15.352 13.516 1 82.06 128 HIS B N 1
ATOM 2503 C CA . HIS B 1 128 ? -9.961 15.93 12.445 1 82.06 128 HIS B CA 1
ATOM 2504 C C . HIS B 1 128 ? -9.305 15.719 11.086 1 82.06 128 HIS B C 1
ATOM 2506 O O . HIS B 1 128 ? -9.992 15.477 10.094 1 82.06 128 HIS B O 1
ATOM 2512 N N . ILE B 1 129 ? -7.98 15.789 11.078 1 84.06 129 ILE B N 1
ATOM 2513 C CA . ILE B 1 129 ? -7.254 15.547 9.836 1 84.06 129 ILE B CA 1
ATOM 2514 C C . ILE B 1 129 ? -7.496 14.109 9.367 1 84.06 129 ILE B C 1
ATOM 2516 O O . ILE B 1 129 ? -7.91 13.883 8.234 1 84.06 129 ILE B O 1
ATOM 2520 N N . ILE B 1 130 ? -7.289 13.133 10.242 1 80.88 130 ILE B N 1
ATOM 2521 C CA . ILE B 1 130 ? -7.406 11.719 9.906 1 80.88 130 ILE B CA 1
ATOM 2522 C C . ILE B 1 130 ? -8.844 11.398 9.5 1 80.88 130 ILE B C 1
ATOM 2524 O O . ILE B 1 130 ? -9.078 10.711 8.508 1 80.88 130 ILE B O 1
ATOM 2528 N N . THR B 1 131 ? -9.758 11.953 10.211 1 78.69 131 THR B N 1
ATOM 2529 C CA . THR B 1 131 ? -11.164 11.727 9.898 1 78.69 131 THR B CA 1
ATOM 2530 C C . THR B 1 131 ? -11.484 12.219 8.484 1 78.69 131 THR B C 1
ATOM 2532 O O . THR B 1 131 ? -12.148 11.516 7.719 1 78.69 131 THR B O 1
ATOM 2535 N N . ARG B 1 132 ? -11.031 13.367 8.219 1 86.38 132 ARG B N 1
ATOM 2536 C CA . ARG B 1 132 ? -11.266 13.93 6.895 1 86.38 132 ARG B CA 1
ATOM 2537 C C . ARG B 1 132 ? -10.641 13.055 5.812 1 86.38 132 ARG B C 1
ATOM 2539 O O . ARG B 1 132 ? -11.258 12.797 4.777 1 86.38 132 ARG B O 1
ATOM 2546 N N . LEU B 1 133 ? -9.438 12.617 6.039 1 87.06 133 LEU B N 1
ATOM 2547 C CA . LEU B 1 133 ? -8.742 11.773 5.074 1 87.06 133 LEU B CA 1
ATOM 2548 C C . LEU B 1 133 ? -9.461 10.445 4.895 1 87.06 133 LEU B C 1
ATOM 2550 O O . LEU B 1 133 ? -9.594 9.953 3.77 1 87.06 133 LEU B O 1
ATOM 2554 N N . VAL B 1 134 ? -9.891 9.891 5.957 1 81.56 134 VAL B N 1
ATOM 2555 C CA . VAL B 1 134 ? -10.625 8.625 5.906 1 81.56 134 VAL B CA 1
ATOM 2556 C C . VAL B 1 134 ? -11.93 8.82 5.129 1 81.56 134 VAL B C 1
ATOM 2558 O O . VAL B 1 134 ? -12.281 7.984 4.289 1 81.56 134 VAL B O 1
ATOM 2561 N N . ASP B 1 135 ? -12.594 9.914 5.398 1 82.94 135 ASP B N 1
ATOM 2562 C CA . ASP B 1 135 ? -13.828 10.219 4.676 1 82.94 135 ASP B CA 1
ATOM 2563 C C . ASP B 1 135 ? -13.578 10.328 3.174 1 82.94 135 ASP B C 1
ATOM 2565 O O . ASP B 1 135 ? -14.352 9.82 2.367 1 82.94 135 ASP B O 1
ATOM 2569 N N . GLU B 1 136 ? -12.531 11.008 2.842 1 89.88 136 GLU B N 1
ATOM 2570 C CA . GLU B 1 136 ? -12.164 11.125 1.436 1 89.88 136 GLU B CA 1
ATOM 2571 C C . GLU B 1 136 ? -11.891 9.758 0.817 1 89.88 136 GLU B C 1
ATOM 2573 O O . GLU B 1 136 ? -12.328 9.477 -0.303 1 89.88 136 GLU B O 1
ATOM 2578 N N . ALA B 1 137 ? -11.164 8.906 1.51 1 87.69 137 ALA B N 1
ATOM 2579 C CA . ALA B 1 137 ? -10.828 7.566 1.041 1 87.69 137 ALA B CA 1
ATOM 2580 C C . ALA B 1 137 ? -12.086 6.734 0.816 1 87.69 137 ALA B C 1
ATOM 2582 O O . ALA B 1 137 ? -12.227 6.074 -0.216 1 87.69 137 ALA B O 1
ATOM 2583 N N . ARG B 1 138 ? -12.961 6.836 1.708 1 82.94 138 ARG B N 1
ATOM 2584 C CA . ARG B 1 138 ? -14.211 6.102 1.6 1 82.94 138 ARG B CA 1
ATOM 2585 C C . ARG B 1 138 ? -15.031 6.586 0.405 1 82.94 138 ARG B C 1
ATOM 2587 O O . ARG B 1 138 ? -15.586 5.777 -0.341 1 82.94 138 ARG B O 1
ATOM 2594 N N . GLY B 1 139 ? -15.07 7.855 0.317 1 88.88 139 GLY B N 1
ATOM 2595 C CA . GLY B 1 139 ? -15.805 8.438 -0.796 1 88.88 139 GLY B CA 1
ATOM 2596 C C . GLY B 1 139 ? -15.266 8.016 -2.15 1 88.88 139 GLY B C 1
ATOM 2597 O O . GLY B 1 139 ? -16 7.98 -3.135 1 88.88 139 GLY B O 1
ATOM 2598 N N . ARG B 1 140 ? -14.055 7.625 -2.146 1 92.38 140 ARG B N 1
ATOM 2599 C CA . ARG B 1 140 ? -13.406 7.215 -3.391 1 92.38 140 ARG B CA 1
ATOM 2600 C C . ARG B 1 140 ? -13.469 5.699 -3.564 1 92.38 140 ARG B C 1
ATOM 2602 O O . ARG B 1 140 ? -12.859 5.152 -4.484 1 92.38 140 ARG B O 1
ATOM 2609 N N . GLY B 1 141 ? -14.109 5.066 -2.635 1 87.31 141 GLY B N 1
ATOM 2610 C CA . GLY B 1 141 ? -14.328 3.637 -2.779 1 87.31 141 GLY B CA 1
ATOM 2611 C C . GLY B 1 141 ? -13.148 2.803 -2.316 1 87.31 141 GLY B C 1
ATOM 2612 O O . GLY B 1 141 ? -13.008 1.644 -2.709 1 87.31 141 GLY B O 1
ATOM 2613 N N . CYS B 1 142 ? -12.266 3.379 -1.553 1 87.25 142 CYS B N 1
ATOM 2614 C CA . CYS B 1 142 ? -11.156 2.605 -1.012 1 87.25 142 CYS B CA 1
ATOM 2615 C C . CYS B 1 142 ? -11.648 1.547 -0.034 1 87.25 142 CYS B C 1
ATOM 2617 O O . CYS B 1 142 ? -12.32 1.868 0.948 1 87.25 142 CYS B O 1
ATOM 2619 N N . GLY B 1 143 ? -11.234 0.31 -0.333 1 80.56 143 GLY B N 1
ATOM 2620 C CA . GLY B 1 143 ? -11.617 -0.781 0.547 1 80.56 143 GLY B CA 1
ATOM 2621 C C . GLY B 1 143 ? -10.633 -1.013 1.677 1 80.56 143 GLY B C 1
ATOM 2622 O O . GLY B 1 143 ? -10.961 -1.656 2.674 1 80.56 143 GLY B O 1
ATOM 2623 N N . LYS B 1 144 ? -9.43 -0.521 1.49 1 79 144 LYS B N 1
ATOM 2624 C CA . LYS B 1 144 ? -8.391 -0.61 2.512 1 79 144 LYS B CA 1
ATOM 2625 C C . LYS B 1 144 ? -7.773 0.757 2.785 1 79 144 LYS B C 1
ATOM 2627 O O . LYS B 1 144 ? -7.512 1.523 1.855 1 79 144 LYS B O 1
ATOM 2632 N N . ILE B 1 145 ? -7.633 1.063 4.016 1 80.88 145 ILE B N 1
ATOM 2633 C CA . ILE B 1 145 ? -6.98 2.291 4.461 1 80.88 145 ILE B CA 1
ATOM 2634 C C . ILE B 1 145 ? -5.82 1.952 5.395 1 80.88 145 ILE B C 1
ATOM 2636 O O . ILE B 1 145 ? -6.008 1.254 6.395 1 80.88 145 ILE B O 1
ATOM 2640 N N . TYR B 1 146 ? -4.625 2.42 4.969 1 74.69 146 TYR B N 1
ATOM 2641 C CA . TYR B 1 146 ? -3.4 2.145 5.715 1 74.69 146 TYR B CA 1
ATOM 2642 C C . TYR B 1 146 ? -2.889 3.402 6.406 1 74.69 146 TYR B C 1
ATOM 2644 O O . TYR B 1 146 ? -2.918 4.492 5.828 1 74.69 146 TYR B O 1
ATOM 2652 N N . LEU B 1 147 ? -2.549 3.219 7.684 1 69.19 147 LEU B N 1
ATOM 2653 C CA . LEU B 1 147 ? -1.877 4.285 8.414 1 69.19 147 LEU B CA 1
ATOM 2654 C C . LEU B 1 147 ? -0.473 3.861 8.828 1 69.19 147 LEU B C 1
ATOM 2656 O O . LEU B 1 147 ? -0.284 2.764 9.359 1 69.19 147 LEU B O 1
ATOM 2660 N N . GLU B 1 148 ? 0.587 4.469 8.344 1 57.56 148 GLU B N 1
ATOM 2661 C CA . GLU B 1 148 ? 1.958 4.168 8.75 1 57.56 148 GLU B CA 1
ATOM 2662 C C . GLU B 1 148 ? 2.363 4.98 9.977 1 57.56 148 GLU B C 1
ATOM 2664 O O . GLU B 1 148 ? 2.197 6.203 10 1 57.56 148 GLU B O 1
ATOM 2669 N N . THR B 1 149 ? 2.488 4.215 11.109 1 51.59 149 THR B N 1
ATOM 2670 C CA . THR B 1 149 ? 2.906 4.926 12.312 1 51.59 149 THR B CA 1
ATOM 2671 C C . THR B 1 149 ? 4.418 4.84 12.492 1 51.59 149 THR B C 1
ATOM 2673 O O . THR B 1 149 ? 5.039 3.85 12.102 1 51.59 149 THR B O 1
ATOM 2676 N N . THR B 1 150 ? 5.211 5.922 12.406 1 44.75 150 THR B N 1
ATOM 2677 C CA . THR B 1 150 ? 6.633 5.914 12.742 1 44.75 150 THR B CA 1
ATOM 2678 C C . THR B 1 150 ? 6.832 5.773 14.242 1 44.75 150 THR B C 1
ATOM 2680 O O . THR B 1 150 ? 6.133 6.414 15.031 1 44.75 150 THR B O 1
ATOM 2683 N N . SER B 1 151 ? 7.086 4.457 14.711 1 37.84 151 SER B N 1
ATOM 2684 C CA . SER B 1 151 ? 7.383 4.332 16.141 1 37.84 151 SER B CA 1
ATOM 2685 C C . SER B 1 151 ? 8.656 5.09 16.5 1 37.84 151 SER B C 1
ATOM 2687 O O . SER B 1 151 ? 9.633 5.082 15.75 1 37.84 151 SER B O 1
ATOM 2689 N N . ASP B 1 152 ? 8.727 6.117 17.078 1 38.16 152 ASP B N 1
ATOM 2690 C CA . ASP B 1 152 ? 9.969 6.582 17.688 1 38.16 152 ASP B CA 1
ATOM 2691 C C . ASP B 1 152 ? 10.594 5.496 18.562 1 38.16 152 ASP B C 1
ATOM 2693 O O . ASP B 1 152 ? 9.953 4.477 18.844 1 38.16 152 ASP B O 1
ATOM 2697 N N . GLU B 1 153 ? 11.992 5.555 18.938 1 34.78 153 GLU B N 1
ATOM 2698 C CA . GLU B 1 153 ? 12.742 4.738 19.875 1 34.78 153 GLU B CA 1
ATOM 2699 C C . GLU B 1 153 ? 11.828 4.172 20.969 1 34.78 153 GLU B C 1
ATOM 2701 O O . GLU B 1 153 ? 12.039 3.053 21.438 1 34.78 153 GLU B O 1
ATOM 2706 N N . GLY B 1 154 ? 11.273 4.914 21.938 1 33.47 154 GLY B N 1
ATOM 2707 C CA . GLY B 1 154 ? 10.578 4.469 23.141 1 33.47 154 GLY B CA 1
ATOM 2708 C C . GLY B 1 154 ? 9.219 3.869 22.859 1 33.47 154 GLY B C 1
ATOM 2709 O O . GLY B 1 154 ? 8.422 3.662 23.766 1 33.47 154 GLY B O 1
ATOM 2710 N N . GLY B 1 155 ? 8.945 3.314 21.719 1 32.81 155 GLY B N 1
ATOM 2711 C CA . GLY B 1 155 ? 7.688 2.65 21.406 1 32.81 155 GLY B CA 1
ATOM 2712 C C . GLY B 1 155 ? 6.57 3.617 21.062 1 32.81 155 GLY B C 1
ATOM 2713 O O . GLY B 1 155 ? 5.406 3.221 20.969 1 32.81 155 GLY B O 1
ATOM 2714 N N . LYS B 1 156 ? 6.727 4.91 21.438 1 32.12 156 LYS B N 1
ATOM 2715 C CA . LYS B 1 156 ? 5.613 5.852 21.375 1 32.12 156 LYS B CA 1
ATOM 2716 C C . LYS B 1 156 ? 5.316 6.25 19.938 1 32.12 156 LYS B C 1
ATOM 2718 O O . LYS B 1 156 ? 6.195 6.746 19.234 1 32.12 156 LYS B O 1
ATOM 2723 N N . CYS B 1 157 ? 4.695 5.488 19.219 1 33.09 157 CYS B N 1
ATOM 2724 C CA . CYS B 1 157 ? 4.059 6.008 18.016 1 33.09 157 CYS B CA 1
ATOM 2725 C C . CYS B 1 157 ? 3.682 7.473 18.188 1 33.09 157 CYS B C 1
ATOM 2727 O O . CYS B 1 157 ? 2.908 7.82 19.078 1 33.09 157 CYS B O 1
ATOM 2729 N N . LYS B 1 158 ? 4.637 8.344 18.078 1 35.5 158 LYS B N 1
ATOM 2730 C CA . LYS B 1 158 ? 4.215 9.734 18.172 1 35.5 158 LYS B CA 1
ATOM 2731 C C . LYS B 1 158 ? 2.865 9.953 17.5 1 35.5 158 LYS B C 1
ATOM 2733 O O . LYS B 1 158 ? 2.453 11.086 17.266 1 35.5 158 LYS B O 1
ATOM 2738 N N . ILE B 1 159 ? 2.553 9.117 16.562 1 34.44 159 ILE B N 1
ATOM 2739 C CA . ILE B 1 159 ? 1.145 9.312 16.234 1 34.44 159 ILE B CA 1
ATOM 2740 C C . ILE B 1 159 ? 0.299 9.195 17.5 1 34.44 159 ILE B C 1
ATOM 2742 O O . ILE B 1 159 ? 0.612 8.406 18.391 1 34.44 159 ILE B O 1
ATOM 2746 N N . VAL B 1 160 ? -0.803 9.914 17.547 1 31.55 160 VAL B N 1
ATOM 2747 C CA . VAL B 1 160 ? -1.696 10.117 18.688 1 31.55 160 VAL B CA 1
ATOM 2748 C C . VAL B 1 160 ? -1.992 8.773 19.359 1 31.55 160 VAL B C 1
ATOM 2750 O O . VAL B 1 160 ? -2.373 7.812 18.688 1 31.55 160 VAL B O 1
ATOM 2753 N N . PRO B 1 161 ? -1.271 8.508 20.469 1 33.12 161 PRO B N 1
ATOM 2754 C CA . PRO B 1 161 ? -1.779 7.449 21.344 1 33.12 161 PRO B CA 1
ATOM 2755 C C . PRO B 1 161 ? -3.197 7.016 20.984 1 33.12 161 PRO B C 1
ATOM 2757 O O . PRO B 1 161 ? -3.525 5.828 21.078 1 33.12 161 PRO B O 1
ATOM 2760 N N . ASN B 1 162 ? -4.02 7.93 20.797 1 31.3 162 ASN B N 1
ATOM 2761 C CA . ASN B 1 162 ? -5.461 7.777 20.641 1 31.3 162 ASN B CA 1
ATOM 2762 C C . ASN B 1 162 ? -5.816 7.309 19.234 1 31.3 162 ASN B C 1
ATOM 2764 O O . ASN B 1 162 ? -6.996 7.207 18.891 1 31.3 162 ASN B O 1
ATOM 2768 N N . ALA B 1 163 ? -4.906 7.406 18.359 1 33.81 163 ALA B N 1
ATOM 2769 C CA . ALA B 1 163 ? -5.324 6.832 17.094 1 33.81 163 ALA B CA 1
ATOM 2770 C C . ALA B 1 163 ? -5.66 5.348 17.234 1 33.81 163 ALA B C 1
ATOM 2772 O O . ALA B 1 163 ? -6.586 4.848 16.594 1 33.81 163 ALA B O 1
ATOM 2773 N N . ARG B 1 164 ? -4.781 4.613 17.906 1 36.88 164 ARG B N 1
ATOM 2774 C CA . ARG B 1 164 ? -5.238 3.285 18.297 1 36.88 164 ARG B CA 1
ATOM 2775 C C . ARG B 1 164 ? -6.629 3.344 18.922 1 36.88 164 ARG B C 1
ATOM 2777 O O . ARG B 1 164 ? -7.457 2.461 18.688 1 36.88 164 ARG B O 1
ATOM 2784 N N . SER B 1 165 ? -6.727 4.277 19.922 1 35.97 165 SER B N 1
ATOM 2785 C CA . SER B 1 165 ? -8.047 4.465 20.516 1 35.97 165 SER B CA 1
ATOM 2786 C C . SER B 1 165 ? -9.062 4.91 19.469 1 35.97 165 SER B C 1
ATOM 2788 O O . SER B 1 165 ? -10.227 4.504 19.5 1 35.97 165 SER B O 1
ATOM 2790 N N . LEU B 1 166 ? -8.688 5.918 18.734 1 35.25 166 LEU B N 1
ATOM 2791 C CA . LEU B 1 166 ? -9.609 6.258 17.656 1 35.25 166 LEU B CA 1
ATOM 2792 C C . LEU B 1 166 ? -9.93 5.035 16.797 1 35.25 166 LEU B C 1
ATOM 2794 O O . LEU B 1 166 ? -11.055 4.883 16.312 1 35.25 166 LEU B O 1
ATOM 2798 N N . PHE B 1 167 ? -8.883 4.25 16.594 1 36.09 167 PHE B N 1
ATOM 2799 C CA . PHE B 1 167 ? -9.055 3.01 15.844 1 36.09 167 PHE B CA 1
ATOM 2800 C C . PHE B 1 167 ? -9.695 1.938 16.719 1 36.09 167 PHE B C 1
ATOM 2802 O O . PHE B 1 167 ? -10.422 1.074 16.219 1 36.09 167 PHE B O 1
ATOM 2809 N N . SER B 1 168 ? -9.344 1.811 17.812 1 35.34 168 SER B N 1
ATOM 2810 C CA . SER B 1 168 ? -10.109 0.925 18.688 1 35.34 168 SER B CA 1
ATOM 2811 C C . SER B 1 168 ? -11.57 1.344 18.75 1 35.34 168 SER B C 1
ATOM 2813 O O . SER B 1 168 ? -12.453 0.505 18.938 1 35.34 168 SER B O 1
ATOM 2815 N N . GLY B 1 169 ? -11.859 2.508 18.969 1 32.41 169 GLY B N 1
ATOM 2816 C CA . GLY B 1 169 ? -13.242 2.947 19.047 1 32.41 169 GLY B CA 1
ATOM 2817 C C . GLY B 1 169 ? -13.938 2.953 17.688 1 32.41 169 GLY B C 1
ATOM 2818 O O . GLY B 1 169 ? -15.148 3.18 17.609 1 32.41 169 GLY B O 1
ATOM 2819 N N . ALA B 1 170 ? -13.391 3.549 16.703 1 31.69 170 ALA B N 1
ATOM 2820 C CA . ALA B 1 170 ? -14.211 3.609 15.492 1 31.69 170 ALA B CA 1
ATOM 2821 C C . ALA B 1 170 ? -14.422 2.219 14.906 1 31.69 170 ALA B C 1
ATOM 2823 O O . ALA B 1 170 ? -13.461 1.473 14.695 1 31.69 170 ALA B O 1
ATOM 2824 N N . SER B 1 171 ? -15.477 1.597 15.109 1 33.22 171 SER B N 1
ATOM 2825 C CA . SER B 1 171 ? -16.047 0.425 14.453 1 33.22 171 SER B CA 1
ATOM 2826 C C . SER B 1 171 ? -15.539 0.297 13.016 1 33.22 171 SER B C 1
ATOM 2828 O O . SER B 1 171 ? -15.555 -0.794 12.445 1 33.22 171 SER B O 1
ATOM 2830 N N . ILE B 1 172 ? -15.414 1.354 12.422 1 33.69 172 ILE B N 1
ATOM 2831 C CA . ILE B 1 172 ? -15.016 1.376 11.016 1 33.69 172 ILE B CA 1
ATOM 2832 C C . ILE B 1 172 ? -13.648 0.7 10.867 1 33.69 172 ILE B C 1
ATOM 2834 O O . ILE B 1 172 ? -13.305 0.225 9.781 1 33.69 172 ILE B O 1
ATOM 2838 N N . TYR B 1 173 ? -12.789 0.901 11.844 1 35.94 173 TYR B N 1
ATOM 2839 C CA . TYR B 1 173 ? -11.391 0.478 11.852 1 35.94 173 TYR B CA 1
ATOM 2840 C C . TYR B 1 173 ? -11.281 -1.041 11.789 1 35.94 173 TYR B C 1
ATOM 2842 O O . TYR B 1 173 ? -10.344 -1.579 11.195 1 35.94 173 TYR B O 1
ATOM 2850 N N . ARG B 1 174 ? -12.07 -1.603 12.555 1 36.09 174 ARG B N 1
ATOM 2851 C CA . ARG B 1 174 ? -11.969 -3.059 12.555 1 36.09 174 ARG B CA 1
ATOM 2852 C C . ARG B 1 174 ? -12.133 -3.613 11.141 1 36.09 174 ARG B C 1
ATOM 2854 O O . ARG B 1 174 ? -11.492 -4.609 10.781 1 36.09 174 ARG B O 1
ATOM 2861 N N . LYS B 1 175 ? -13.172 -3.148 10.57 1 36.59 175 LYS B N 1
ATOM 2862 C CA . LYS B 1 175 ? -13.539 -3.879 9.359 1 36.59 175 LYS B CA 1
ATOM 2863 C C . LYS B 1 175 ? -12.609 -3.521 8.203 1 36.59 175 LYS B C 1
ATOM 2865 O O . LYS B 1 175 ? -12.266 -4.379 7.387 1 36.59 175 LYS B O 1
ATOM 2870 N N . TYR B 1 176 ? -12.445 -2.129 7.945 1 38.19 176 TYR B N 1
ATOM 2871 C CA . TYR B 1 176 ? -11.828 -1.679 6.703 1 38.19 176 TYR B CA 1
ATOM 2872 C C . TYR B 1 176 ? -10.352 -1.374 6.906 1 38.19 176 TYR B C 1
ATOM 2874 O O . TYR B 1 176 ? -9.578 -1.329 5.945 1 38.19 176 TYR B O 1
ATOM 2882 N N . LEU B 1 177 ? -10.016 -0.854 8.195 1 39.78 177 LEU B N 1
ATOM 2883 C CA . LEU B 1 177 ? -8.664 -0.327 8.359 1 39.78 177 LEU B CA 1
ATOM 2884 C C . LEU B 1 177 ? -7.66 -1.458 8.547 1 39.78 177 LEU B C 1
ATOM 2886 O O . LEU B 1 177 ? -7.73 -2.209 9.523 1 39.78 177 LEU B O 1
ATOM 2890 N N . HIS B 1 178 ? -7.227 -2.006 7.551 1 41.78 178 HIS B N 1
ATOM 2891 C CA . HIS B 1 178 ? -6.016 -2.812 7.637 1 41.78 178 HIS B CA 1
ATOM 2892 C C . HIS B 1 178 ? -4.812 -1.96 8.031 1 41.78 178 HIS B C 1
ATOM 2894 O O . HIS B 1 178 ? -4.352 -1.132 7.238 1 41.78 178 HIS B O 1
ATOM 2900 N N . ILE B 1 179 ? -4.953 -1.43 9.312 1 37.5 179 ILE B N 1
ATOM 2901 C CA . ILE B 1 179 ? -3.809 -0.666 9.797 1 37.5 179 ILE B CA 1
ATOM 2902 C C . ILE B 1 179 ? -2.553 -1.534 9.75 1 37.5 179 ILE B C 1
ATOM 2904 O O . ILE B 1 179 ? -2.496 -2.59 10.383 1 37.5 179 ILE B O 1
ATOM 2908 N N . ALA B 1 180 ? -1.977 -1.652 8.742 1 37.41 180 ALA B N 1
ATOM 2909 C CA . ALA B 1 180 ? -0.644 -2.238 8.859 1 37.41 180 ALA B CA 1
ATOM 2910 C C . ALA B 1 180 ? 0.319 -1.277 9.547 1 37.41 180 ALA B C 1
ATOM 2912 O O . ALA B 1 180 ? 0.496 -0.14 9.102 1 37.41 180 ALA B O 1
ATOM 2913 N N . ILE B 1 181 ? 0.286 -1.329 10.883 1 32.19 181 ILE B N 1
ATOM 2914 C CA . ILE B 1 181 ? 1.331 -0.628 11.617 1 32.19 181 ILE B CA 1
ATOM 2915 C C . ILE B 1 181 ? 2.699 -1.186 11.227 1 32.19 181 ILE B C 1
ATOM 2917 O O . ILE B 1 181 ? 2.973 -2.371 11.43 1 32.19 181 ILE B O 1
ATOM 2921 N N . VAL B 1 182 ? 3.238 -0.695 10.32 1 31.14 182 VAL B N 1
ATOM 2922 C CA . VAL B 1 182 ? 4.617 -1.049 9.992 1 31.14 182 VAL B CA 1
ATOM 2923 C C . VAL B 1 182 ? 5.562 -0.467 11.039 1 31.14 182 VAL B C 1
ATOM 2925 O O . VAL B 1 182 ? 5.637 0.752 11.203 1 31.14 182 VAL B O 1
ATOM 2928 N N . PRO B 1 183 ? 5.898 -1.328 11.953 1 28.12 183 PRO B N 1
ATOM 2929 C CA . PRO B 1 183 ? 6.871 -0.8 12.906 1 28.12 183 PRO B CA 1
ATOM 2930 C C . PRO B 1 183 ? 8.133 -0.271 12.234 1 28.12 183 PRO B C 1
ATOM 2932 O O . PRO B 1 183 ? 8.664 -0.91 11.32 1 28.12 183 PRO B O 1
ATOM 2935 N N . VAL B 1 184 ? 8.258 0.976 12 1 27.33 184 VAL B N 1
ATOM 2936 C CA . VAL B 1 184 ? 9.57 1.507 11.656 1 27.33 184 VAL B CA 1
ATOM 2937 C C . VAL B 1 184 ? 10.57 1.168 12.766 1 27.33 184 VAL B C 1
ATOM 2939 O O . VAL B 1 184 ? 10.422 1.614 13.906 1 27.33 184 VAL B O 1
ATOM 2942 N N . ASN B 1 185 ? 10.969 -0.117 12.828 1 26.47 185 ASN B N 1
ATOM 2943 C CA . ASN B 1 185 ? 12.023 -0.318 13.82 1 26.47 185 ASN B CA 1
ATOM 2944 C C . ASN B 1 185 ? 13.133 0.713 13.672 1 26.47 185 ASN B C 1
ATOM 2946 O O . ASN B 1 185 ? 13.484 1.1 12.555 1 26.47 185 ASN B O 1
ATOM 2950 N N . GLN B 1 186 ? 13.391 1.469 14.75 1 23.8 186 GLN B N 1
ATOM 2951 C CA . GLN B 1 186 ? 14.617 2.174 15.102 1 23.8 186 GLN B CA 1
ATOM 2952 C C . GLN B 1 186 ? 15.852 1.387 14.656 1 23.8 186 GLN B C 1
ATOM 2954 O O . GLN B 1 186 ? 15.984 0.204 14.984 1 23.8 186 GLN B O 1
ATOM 2959 N N . ILE B 1 187 ? 16.438 1.782 13.547 1 18.14 187 ILE B N 1
ATOM 2960 C CA . ILE B 1 187 ? 17.875 1.616 13.609 1 18.14 187 ILE B CA 1
ATOM 2961 C C . ILE B 1 187 ? 18.406 2.137 14.945 1 18.14 187 ILE B C 1
ATOM 2963 O O . ILE B 1 187 ? 18.094 3.268 15.344 1 18.14 187 ILE B O 1
#

Solvent-accessible surface area (backbone atoms only — not comparable to full-atom values): 20534 Å² total; per-residue (Å²): 130,81,80,74,69,79,83,59,76,74,78,64,76,57,90,47,45,47,71,46,80,45,102,90,43,44,38,36,33,33,59,58,81,53,64,70,62,53,51,52,51,51,49,51,41,41,32,69,74,70,66,41,77,75,50,69,68,36,54,53,42,35,49,54,46,47,59,52,26,52,75,70,65,35,43,48,37,35,38,31,22,53,74,85,39,78,44,32,36,30,32,34,31,48,44,66,49,80,37,37,94,81,20,48,72,12,27,29,28,35,41,40,69,70,43,63,43,77,94,58,56,94,68,58,56,67,55,54,48,51,50,50,52,51,51,53,33,49,75,69,51,32,31,34,38,31,42,67,37,56,31,47,87,87,67,47,37,74,48,60,76,49,47,58,47,50,39,68,63,36,70,61,29,74,76,35,34,39,53,24,61,25,70,44,69,68,125,130,82,81,73,69,79,82,59,78,73,79,62,77,56,91,46,46,48,70,46,80,45,102,89,44,43,38,36,33,33,59,57,80,54,64,71,62,54,51,52,51,51,50,51,41,41,32,69,73,70,67,42,79,75,50,68,69,37,53,52,43,35,50,55,49,48,61,53,27,52,73,70,66,35,42,48,37,35,38,31,20,54,74,84,39,78,44,33,35,29,32,35,33,49,44,67,46,80,36,37,94,81,21,48,70,12,28,29,28,35,41,40,68,70,42,60,43,75,96,59,55,93,68,57,57,67,56,56,47,52,51,51,52,50,51,53,34,48,74,69,50,33,31,33,39,31,44,67,40,58,33,47,83,87,69,48,34,75,50,61,77,49,47,58,47,50,37,66,61,37,70,62,29,71,76,36,34,41,52,24,60,24,70,45,71,67,126

Nearest PDB structures (foldseek):
  3mgd-assembly2_B  TM=8.353E-01  e=6.349E-11  Clostridium acetobutylicum
  2q0y-assembly1_A-2  TM=7.527E-01  e=9.138E-09  Cupriavidus pinatubonensis JMP134
  8a9o-assembly1_A  TM=7.642E-01  e=1.909E-06  Acinetobacter baumannii
  8a9n-assembly1_B  TM=7.658E-01  e=2.032E-06  Acinetobacter baumannii
  8a9o-assembly1_B  TM=7.563E-01  e=3.554E-06  Acinetobacter baumannii

Sequence (374 aa):
MADKNPDAPAIIEEDRIVRYSQPDKMIELKRITALPTLMHWRAEVIRNVSGVEPHPRMLVANRQYYRKHIADDTHLAFVAEYDGVECGCGAVCFTEELPSPNNPTGRCAYLMNIYVRELFRNKGIAHHIITRLVDEARGRGCGKIYLETTSDEGGKCKIVPNARSLFSGASIYRKYLHIAIVPVNQIMADKNPDAPAIIEEDRIVRYSQPDKMIELKRITALPTLMHWRAEVIRNVSGVEPHPRMLVANRQYYRKHIADDTHLAFVAEYDGVECGCGAVCFTEELPSPNNPTGRCAYLMNIYVRELFRNKGIAHHIITRLVDEARGRGCGKIYLETTSDEGGKCKIVPNARSLFSGASIYRKYLHIAIVPVNQI

Secondary structure (DSSP, 8-state):
-----TTS------TTEEEEEETTEEEEEEE---HHHHHHHHHHHIIIII-SPPPHHHHHHHHHHHHHHHHTT-EEEEEEEETTEEEEEEEEEEEE---BTTBTT-EEEEEEEEEE-GGG-SSSHHHHHHHHHHHHHHHTT-SEEEE---B-TTS-BSS-HHHHHHHHH-HHHHHTB----------/-----TTS------TTEEEEEETTEEEEEEE---HHHHHHHHHHHIIIII-SPPPHHHHHHHHHHHHHHHHTT-EEEEEEEETTEEEEEEEEEEEE---BTTBTT-EEEEEEEEEE-GGGTTSSHHHHHHHHHHHHHHHTT-SEEEE---B-TTS-BSS-HHHHHHHHH-HHHHHHB----------

Foldseek 3Di:
DPDPPVPPPDQPPPPAWGWDDDPPKIKIKGKDLDLVVVLVLVQVLCCPVVVDGDDPVVSVVVSVVSVVCSVVVQKIKIFMDMVNHTFWMKMWGWDADDADPLQNRRIEIEIDSGDGHPVCPPVCNSVVRVVVSVVVCVVVRHQEYEYEQAQDPVRPSVPPPCVVVVLVPDPVNVRRYPHPHPHPPDD/DPDPPVPPPDQDPPPAWGWDDDPVKIKIKGKDLDLVVVLVLVQVLCCPVVVDGDDPVVSVVVSVVSVVCSVVVQKIKIFMDMVNHTFWMKMWGWDADPADPLQNRRIEIEIDSGDGHPVCPPVCNSVVRVVVSVVVCVVVRHQEYEYEQAQDPVRPSVPPPCVVVVLVPPPVNVRRYPHPHPHPPDD

Radius of gyration: 22.05 Å; Cα contacts (8 Å, |Δi|>4): 673; chains: 2; bounding box: 73×66×44 Å

pLDDT: mean 72.58, std 26.01, range [18.14, 98.5]

Organism: NCBI:txid1796646

InterPro domains:
  IPR000182 GNAT domain [PF00583] (66-152)
  IPR000182 GNAT domain [PS51186] (25-187)
  IPR016181 Acyl-CoA N-acyltransferase [SSF55729] (33-152)